Protein AF-A0A5J4DXF2-F1 (afdb_monomer_lite)

Radius of gyration: 25.35 Å; chains: 1; bounding box: 57×52×94 Å

Sequence (252 aa):
MIGSGVMDSLTYLALIWAAVFVANVLAHKTKLTPVIWFLALGAVMVNTGLMPAASDPFISGLATLGIILIMFALGFEENTENFINSIKKSWGIAFFGAVAPFLSAYLVADYFWNDSNIALMCGLTMTATAVSLTMVSLQSVGLHKSPAATRIMTSAVLDDIAALALVAILVPVASGQGPVDIGHLVAIAGKAVAFFLLVSALGAWLFPHEVHGWMRRIPLVRSYGMQHLLAFGRHSDADGSAVGSAGWSACP

Secondary structure (DSSP, 8-state):
-HHHHHHHHHHHHHHHHHHHHHHHHHHHHHTS-HHHHHHHHHHHHHHTTSS-SSPPHHHHHHHHHHHHHHHHHHHHHS-HHHHHHHHHHHHHHHHHHHHHHHHHHHHHHHHHH--HHHHHHHHHHHH---HHHHHHHHHHTT-TTSHHHHHHHHHHHHHHHHHHHHHHHHHHHHTT--S--HHHHHHHHHHHHHHHHHHHHHHHHH------SGGGG-GGGSS--THHHHGGGSSSSSSSS-S---------

Foldseek 3Di:
DVVPLVVVVVLVVVVLVVQLVVLVVVCVVVVAFSVVSSVVSVVVCCVVVVDPPDDDPVVVVVVVVVLVVLVVVLVVVDDPVLLVVLLVVLQVVLVCQLPVQLVVQLVVQCVPPVQNLSSNVRSLVSLDDDLSSVLSRCVSVPNCPPSVNSSSVSSNVVSVLVSQLSCQQSVCVSVPVDHDDVVSSVVSNVVSVVVVVVVVLVCLLVDVDPDDDDVVPPPSSPPRDPVVVVCPPPPPPPPDPPDDDDDDDDDD

Structure (mmCIF, N/CA/C/O backbone):
data_AF-A0A5J4DXF2-F1
#
_entry.id   AF-A0A5J4DXF2-F1
#
loop_
_atom_site.group_PDB
_atom_site.id
_atom_site.type_symbol
_atom_site.label_atom_id
_atom_site.label_alt_id
_atom_site.label_comp_id
_atom_site.label_asym_id
_atom_site.label_entity_id
_atom_site.label_seq_id
_atom_site.pdbx_PDB_ins_code
_atom_site.Cartn_x
_atom_site.Cartn_y
_atom_site.Cartn_z
_atom_site.occupancy
_atom_site.B_iso_or_equiv
_atom_site.auth_seq_id
_atom_site.auth_comp_id
_atom_site.auth_asym_id
_atom_site.auth_atom_id
_atom_site.pdbx_PDB_model_num
ATOM 1 N N . MET A 1 1 ? 37.042 -5.174 1.123 1.00 47.91 1 MET A N 1
ATOM 2 C CA . MET A 1 1 ? 35.807 -5.058 0.314 1.00 47.91 1 MET A CA 1
ATOM 3 C C . MET A 1 1 ? 34.517 -5.075 1.142 1.00 47.91 1 MET A C 1
ATOM 5 O O . MET A 1 1 ? 33.540 -4.529 0.667 1.00 47.91 1 MET A O 1
ATOM 9 N N . ILE A 1 2 ? 34.494 -5.601 2.379 1.00 53.53 2 ILE A N 1
ATOM 10 C CA . ILE A 1 2 ? 33.300 -5.531 3.259 1.00 53.53 2 ILE A CA 1
ATOM 11 C C . ILE A 1 2 ? 33.095 -4.118 3.856 1.00 53.53 2 ILE A C 1
ATOM 13 O O . ILE A 1 2 ? 31.968 -3.695 4.075 1.00 53.53 2 ILE A O 1
ATOM 17 N N . GLY A 1 3 ? 34.172 -3.352 4.072 1.00 58.03 3 GLY A N 1
ATOM 18 C CA . GLY A 1 3 ? 34.095 -2.034 4.721 1.00 58.03 3 GLY A CA 1
ATOM 19 C C . GLY A 1 3 ? 33.536 -0.886 3.868 1.00 58.03 3 GLY A C 1
ATOM 20 O O . GLY A 1 3 ? 32.962 0.036 4.434 1.00 58.03 3 GLY A O 1
ATOM 21 N N . SER A 1 4 ? 33.671 -0.926 2.536 1.00 61.72 4 SER A N 1
ATOM 22 C CA . SER A 1 4 ? 33.169 0.149 1.662 1.00 61.72 4 SER A CA 1
ATOM 23 C C . SER A 1 4 ? 31.647 0.099 1.521 1.00 61.72 4 SER A C 1
ATOM 25 O O . SER A 1 4 ? 30.990 1.095 1.784 1.00 61.72 4 SER A O 1
ATOM 27 N N . GLY A 1 5 ? 31.072 -1.082 1.258 1.00 71.69 5 GLY A N 1
ATOM 28 C CA . GLY A 1 5 ? 29.619 -1.221 1.086 1.00 71.69 5 GLY A CA 1
ATOM 29 C C . GLY A 1 5 ? 28.806 -0.887 2.343 1.00 71.69 5 GLY A C 1
ATOM 30 O O . GLY A 1 5 ? 27.725 -0.311 2.248 1.00 71.69 5 GLY A O 1
ATOM 31 N N . VAL A 1 6 ? 29.339 -1.178 3.537 1.00 73.69 6 VAL A N 1
ATOM 32 C CA . VAL A 1 6 ? 28.687 -0.794 4.804 1.00 73.69 6 VAL A CA 1
ATOM 33 C C . VAL A 1 6 ? 28.737 0.723 5.012 1.00 73.69 6 VAL A C 1
ATOM 35 O O . VAL A 1 6 ? 27.747 1.310 5.441 1.00 73.69 6 VAL A O 1
ATOM 38 N N . MET A 1 7 ? 29.855 1.375 4.680 1.00 76.25 7 MET A N 1
ATOM 39 C CA . MET A 1 7 ? 29.977 2.834 4.777 1.00 76.25 7 MET A CA 1
ATOM 40 C C . MET A 1 7 ? 29.014 3.545 3.814 1.00 76.25 7 MET A C 1
ATOM 42 O O . MET A 1 7 ? 28.373 4.529 4.190 1.00 76.25 7 MET A O 1
ATOM 46 N N . ASP A 1 8 ? 28.847 3.003 2.609 1.00 84.94 8 ASP A N 1
ATOM 47 C CA . ASP A 1 8 ? 27.900 3.512 1.614 1.00 84.94 8 ASP A CA 1
ATOM 48 C C . ASP A 1 8 ? 26.449 3.346 2.100 1.00 84.94 8 ASP A C 1
ATOM 50 O O . ASP A 1 8 ? 25.670 4.301 2.083 1.00 84.94 8 ASP A O 1
ATOM 54 N N . SER A 1 9 ? 26.111 2.177 2.661 1.00 88.31 9 SER A N 1
ATOM 55 C CA . SER A 1 9 ? 24.791 1.898 3.255 1.00 88.31 9 SER A CA 1
ATOM 56 C C . SER A 1 9 ? 24.434 2.881 4.375 1.00 88.31 9 SER A C 1
ATOM 58 O O . SER A 1 9 ? 23.317 3.399 4.435 1.00 88.31 9 SER A O 1
ATOM 60 N N . LEU A 1 10 ? 25.389 3.169 5.266 1.00 90.06 10 LEU A N 1
ATOM 61 C CA . LEU A 1 10 ? 25.204 4.122 6.363 1.00 90.06 10 LEU A CA 1
ATOM 62 C C . LEU A 1 10 ? 25.063 5.560 5.855 1.00 90.06 10 LEU A C 1
ATOM 64 O O . LEU A 1 10 ? 24.258 6.322 6.391 1.00 90.06 10 LEU A O 1
ATOM 68 N N . THR A 1 11 ? 25.796 5.923 4.802 1.00 91.31 11 THR A N 1
ATOM 69 C CA . THR A 1 11 ? 25.693 7.244 4.166 1.00 91.31 11 THR A CA 1
ATOM 70 C C . THR A 1 11 ? 24.308 7.445 3.556 1.00 91.31 11 THR A C 1
ATOM 72 O O . THR A 1 11 ? 23.662 8.465 3.794 1.00 91.31 11 THR A O 1
ATOM 75 N N . TYR A 1 12 ? 23.799 6.449 2.833 1.00 92.06 12 TYR A N 1
ATOM 76 C CA . TYR A 1 12 ? 22.443 6.470 2.288 1.00 92.06 12 TYR A CA 1
ATOM 77 C C . TYR A 1 12 ? 21.374 6.528 3.378 1.00 92.06 12 TYR A C 1
ATOM 79 O O . TYR A 1 12 ? 20.416 7.290 3.249 1.00 92.06 12 TYR A O 1
ATOM 87 N N . LEU A 1 13 ? 21.550 5.792 4.477 1.00 92.69 13 LEU A N 1
ATOM 88 C CA . LEU A 1 13 ? 20.648 5.876 5.621 1.00 92.69 13 LEU A CA 1
ATOM 89 C C . LEU A 1 13 ? 20.643 7.287 6.230 1.00 92.69 13 LEU A C 1
ATOM 91 O O . LEU A 1 13 ? 19.572 7.833 6.491 1.00 92.69 13 LEU A O 1
ATOM 95 N N . ALA A 1 14 ? 21.814 7.904 6.402 1.00 93.44 14 ALA A N 1
ATOM 96 C CA . ALA A 1 14 ? 21.929 9.272 6.902 1.00 93.44 14 ALA A CA 1
ATOM 97 C C . ALA A 1 14 ? 21.242 10.285 5.970 1.00 93.44 14 ALA A C 1
ATOM 99 O O . ALA A 1 14 ? 20.526 11.171 6.441 1.00 93.44 14 ALA A O 1
ATOM 100 N N . LEU A 1 15 ? 21.395 10.125 4.652 1.00 93.56 15 LEU A N 1
ATOM 101 C CA . LEU A 1 15 ? 20.713 10.951 3.654 1.00 93.56 15 LEU A CA 1
ATOM 102 C C . LEU A 1 15 ? 19.188 10.781 3.707 1.00 93.56 15 LEU A C 1
ATOM 104 O O . LEU A 1 15 ? 18.473 11.782 3.688 1.00 93.56 15 LEU A O 1
ATOM 108 N N . ILE A 1 16 ? 18.684 9.546 3.830 1.00 94.44 16 ILE A N 1
ATOM 109 C CA . ILE A 1 16 ? 17.247 9.284 4.016 1.00 94.44 16 ILE A CA 1
ATOM 110 C C . ILE A 1 16 ? 16.744 9.984 5.281 1.00 94.44 16 ILE A C 1
ATOM 112 O O . ILE A 1 16 ? 15.722 10.663 5.239 1.00 94.44 16 ILE A O 1
ATOM 116 N N . TRP A 1 17 ? 17.456 9.865 6.402 1.00 94.38 17 TRP A N 1
ATOM 117 C CA . TRP A 1 17 ? 17.065 10.507 7.660 1.00 94.38 17 TRP A CA 1
ATOM 118 C C . TRP A 1 17 ? 17.038 12.035 7.554 1.00 94.38 17 TRP A C 1
ATOM 120 O O . TRP A 1 17 ? 16.081 12.668 8.007 1.00 94.38 17 TRP A O 1
ATOM 130 N N . ALA A 1 18 ? 18.041 12.631 6.907 1.00 95.31 18 ALA A N 1
ATOM 131 C CA . ALA A 1 18 ? 18.060 14.063 6.630 1.00 95.31 18 ALA A CA 1
ATOM 132 C C . ALA A 1 18 ? 16.865 14.481 5.754 1.00 95.31 18 ALA A C 1
ATOM 134 O O . ALA A 1 18 ? 16.185 15.462 6.059 1.00 95.31 18 ALA A O 1
ATOM 135 N N . ALA A 1 19 ? 16.552 13.706 4.712 1.00 95.56 19 ALA A N 1
ATOM 136 C CA . ALA A 1 19 ? 15.396 13.947 3.857 1.00 95.56 19 ALA A CA 1
ATOM 137 C C . ALA A 1 19 ? 14.071 13.821 4.623 1.00 95.56 19 ALA A C 1
ATOM 139 O O . ALA A 1 19 ? 13.195 14.665 4.463 1.00 95.56 19 ALA A O 1
ATOM 140 N N . VAL A 1 20 ? 13.930 12.835 5.514 1.00 95.25 20 VAL A N 1
ATOM 141 C CA . VAL A 1 20 ? 12.754 12.679 6.387 1.00 95.25 20 VAL A CA 1
ATOM 142 C C . VAL A 1 20 ? 12.585 13.886 7.311 1.00 95.25 20 VAL A C 1
ATOM 144 O O . VAL A 1 20 ? 11.464 14.365 7.499 1.00 95.25 20 VAL A O 1
ATOM 147 N N . PHE A 1 21 ? 13.674 14.424 7.866 1.00 95.62 21 PHE A N 1
ATOM 148 C CA . PHE A 1 21 ? 13.616 15.642 8.675 1.00 95.62 21 PHE A CA 1
ATOM 149 C C . PHE A 1 21 ? 13.121 16.840 7.852 1.00 95.62 21 PHE A C 1
ATOM 151 O O . PHE A 1 21 ? 12.169 17.516 8.247 1.00 95.62 21 PHE A O 1
ATOM 158 N N . VAL A 1 22 ? 13.705 17.060 6.669 1.00 96.31 22 VAL A N 1
ATOM 159 C CA . VAL A 1 22 ? 13.283 18.128 5.748 1.00 96.31 22 VAL A CA 1
ATOM 160 C C . VAL A 1 22 ? 11.820 17.953 5.335 1.00 96.31 22 VAL A C 1
ATOM 162 O O . VAL A 1 22 ? 11.053 18.914 5.381 1.00 96.31 22 VAL A O 1
ATOM 165 N N . ALA A 1 23 ? 11.403 16.734 4.998 1.00 95.44 23 ALA A N 1
ATOM 166 C CA . ALA A 1 23 ? 10.029 16.411 4.636 1.00 95.44 23 ALA A CA 1
ATOM 167 C C . ALA A 1 23 ? 9.035 16.753 5.748 1.00 95.44 23 ALA A C 1
ATOM 169 O O . ALA A 1 23 ? 7.997 17.342 5.463 1.00 95.44 23 ALA A O 1
ATOM 170 N N . ASN A 1 24 ? 9.350 16.453 7.011 1.00 93.75 24 ASN A N 1
ATOM 171 C CA . ASN A 1 24 ? 8.484 16.812 8.138 1.00 93.75 24 ASN A CA 1
ATOM 172 C C . ASN A 1 24 ? 8.361 18.333 8.313 1.00 93.75 24 ASN A C 1
ATOM 174 O O . ASN A 1 24 ? 7.262 18.848 8.532 1.00 93.75 24 ASN A O 1
ATOM 178 N N . VAL A 1 25 ? 9.462 19.074 8.152 1.00 95.56 25 VAL A N 1
ATOM 179 C CA . VAL A 1 25 ? 9.437 20.546 8.187 1.00 95.56 25 VAL A CA 1
ATOM 180 C C . VAL A 1 25 ? 8.581 21.107 7.046 1.00 95.56 25 VAL A C 1
ATOM 182 O O . VAL A 1 25 ? 7.763 22.005 7.263 1.00 95.56 25 VAL A O 1
ATOM 185 N N . LEU A 1 26 ? 8.734 20.574 5.831 1.00 95.62 26 LEU A N 1
ATOM 186 C CA . LEU A 1 26 ? 7.948 20.986 4.666 1.00 95.62 26 LEU A CA 1
ATOM 187 C C . LEU A 1 26 ? 6.468 20.632 4.819 1.00 95.62 26 LEU A C 1
ATOM 189 O O . LEU A 1 26 ? 5.613 21.458 4.500 1.00 95.62 26 LEU A O 1
ATOM 193 N N . ALA A 1 27 ? 6.154 19.459 5.364 1.00 93.88 27 ALA A N 1
ATOM 194 C CA . ALA A 1 27 ? 4.794 19.026 5.660 1.00 93.88 27 ALA A CA 1
ATOM 195 C C . ALA A 1 27 ? 4.090 20.011 6.596 1.00 93.88 27 ALA A C 1
ATOM 197 O O . ALA A 1 27 ? 2.998 20.489 6.287 1.00 93.88 27 ALA A O 1
ATOM 198 N N . HIS A 1 28 ? 4.762 20.418 7.677 1.00 90.81 28 HIS A N 1
ATOM 199 C CA . HIS A 1 28 ? 4.218 21.394 8.616 1.00 90.81 28 HIS A CA 1
ATOM 200 C C . HIS A 1 28 ? 4.006 22.773 7.971 1.00 90.81 28 HIS A C 1
ATOM 202 O O . HIS A 1 28 ? 3.005 23.440 8.233 1.00 90.81 28 HIS A O 1
ATOM 208 N N . LYS A 1 29 ? 4.924 23.215 7.100 1.00 94.50 29 LYS A N 1
ATOM 209 C CA . LYS A 1 29 ? 4.785 24.494 6.382 1.00 94.50 29 LYS A CA 1
ATOM 210 C C . LYS A 1 29 ? 3.664 24.477 5.344 1.00 94.50 29 LYS A C 1
ATOM 212 O O . LYS A 1 29 ? 2.965 25.472 5.187 1.00 94.50 29 LYS A O 1
ATOM 217 N N . THR A 1 30 ? 3.499 23.363 4.638 1.00 94.69 30 THR A N 1
ATOM 218 C CA . THR A 1 30 ? 2.527 23.224 3.542 1.00 94.69 30 THR A CA 1
ATOM 219 C C . THR A 1 30 ? 1.164 22.711 3.986 1.00 94.69 30 THR A C 1
ATOM 221 O O . THR A 1 30 ? 0.227 22.747 3.196 1.00 94.69 30 THR A O 1
ATOM 224 N N . LYS A 1 31 ? 1.030 22.286 5.251 1.00 89.75 31 LYS A N 1
ATOM 225 C CA . LYS A 1 31 ? -0.179 21.658 5.806 1.00 89.75 31 LYS A CA 1
ATOM 226 C C . LYS A 1 31 ? -0.593 20.396 5.034 1.00 89.75 31 LYS A C 1
ATOM 228 O O . LYS A 1 31 ? -1.776 20.091 4.919 1.00 89.75 31 LYS A O 1
ATOM 233 N N . LEU A 1 32 ? 0.394 19.677 4.501 1.00 91.12 32 LEU A N 1
ATOM 234 C CA . LEU A 1 32 ? 0.225 18.399 3.811 1.00 91.12 32 LEU A CA 1
ATOM 235 C C . LEU A 1 32 ? 0.698 17.250 4.705 1.00 91.12 32 LEU A C 1
ATOM 237 O O . LEU A 1 32 ? 1.490 17.450 5.625 1.00 91.12 32 LEU A O 1
ATOM 241 N N . THR A 1 33 ? 0.259 16.026 4.412 1.00 90.38 33 THR A N 1
ATOM 242 C CA . THR A 1 33 ? 0.781 14.828 5.082 1.00 90.38 33 THR A CA 1
ATOM 243 C C . THR A 1 33 ? 2.276 14.634 4.765 1.00 90.38 33 THR A C 1
ATOM 245 O O . THR A 1 33 ? 2.652 14.703 3.590 1.00 90.38 33 THR A O 1
ATOM 248 N N . PRO A 1 34 ? 3.128 14.294 5.756 1.00 91.44 34 PRO A N 1
ATOM 249 C CA . PRO A 1 34 ? 4.563 14.050 5.550 1.00 91.44 34 PRO A CA 1
ATOM 250 C C . PRO A 1 34 ? 4.908 13.023 4.464 1.00 91.44 34 PRO A C 1
ATOM 252 O O . PRO A 1 34 ? 5.891 13.194 3.748 1.00 91.44 34 PRO A O 1
ATOM 255 N N . VAL A 1 35 ? 4.067 12.000 4.287 1.00 91.06 35 VAL A N 1
ATOM 256 C CA . VAL A 1 35 ? 4.235 10.934 3.283 1.00 91.06 35 VAL A CA 1
ATOM 257 C C . VAL A 1 35 ? 4.427 11.485 1.866 1.00 91.06 35 VAL A C 1
ATOM 259 O O . VAL A 1 35 ? 5.272 10.984 1.128 1.00 91.06 35 VAL A O 1
ATOM 262 N N . ILE A 1 36 ? 3.709 12.552 1.498 1.00 92.69 36 ILE A N 1
ATOM 263 C CA . ILE A 1 36 ? 3.832 13.178 0.171 1.00 92.69 36 ILE A CA 1
ATOM 264 C C . ILE A 1 36 ? 5.257 13.711 -0.033 1.00 92.69 36 ILE A C 1
ATOM 266 O O . ILE A 1 36 ? 5.850 13.533 -1.096 1.00 92.69 36 ILE A O 1
ATOM 270 N N . TRP A 1 37 ? 5.835 14.314 1.007 1.00 94.94 37 TRP A N 1
ATOM 271 C CA . TRP A 1 37 ? 7.197 14.836 0.968 1.00 94.94 37 TRP A CA 1
ATOM 272 C C . TRP A 1 37 ? 8.257 13.736 0.991 1.00 94.94 37 TRP A C 1
ATOM 274 O O . TRP A 1 37 ? 9.287 13.902 0.344 1.00 94.94 37 TRP A O 1
ATOM 284 N N . PHE A 1 38 ? 8.009 12.604 1.656 1.00 93.06 38 PHE A N 1
ATOM 285 C CA . PHE A 1 38 ? 8.908 11.445 1.579 1.00 93.06 38 PHE A CA 1
ATOM 286 C C . PHE A 1 38 ? 9.026 10.931 0.140 1.00 93.06 38 PHE A C 1
ATOM 288 O O . PHE A 1 38 ? 10.137 10.721 -0.344 1.00 93.06 38 PHE A O 1
ATOM 295 N N . LEU A 1 39 ? 7.895 10.800 -0.564 1.00 93.12 39 LEU A N 1
ATOM 296 C CA . LEU A 1 39 ? 7.872 10.374 -1.965 1.00 93.12 39 LEU A CA 1
ATOM 297 C C . LEU A 1 39 ? 8.547 11.400 -2.883 1.00 93.12 39 LEU A C 1
ATOM 299 O O . LEU A 1 39 ? 9.382 11.033 -3.706 1.00 93.12 39 LEU A O 1
ATOM 303 N N . ALA A 1 40 ? 8.225 12.686 -2.716 1.00 95.44 40 ALA A N 1
ATOM 304 C CA . ALA A 1 40 ? 8.794 13.752 -3.534 1.00 95.44 40 ALA A CA 1
ATOM 305 C C . ALA A 1 40 ? 10.316 13.870 -3.359 1.00 95.44 40 ALA A C 1
ATOM 307 O O . ALA A 1 40 ? 11.048 13.892 -4.348 1.00 95.44 40 ALA A O 1
ATOM 308 N N . LEU A 1 41 ? 10.812 13.907 -2.117 1.00 96.19 41 LEU A N 1
ATOM 309 C CA . LEU A 1 41 ? 12.250 13.994 -1.854 1.00 96.19 41 LEU A CA 1
ATOM 310 C C . LEU A 1 41 ? 12.981 12.723 -2.285 1.00 96.19 41 LEU A C 1
ATOM 312 O O . LEU A 1 41 ? 14.042 12.834 -2.889 1.00 96.19 41 LEU A O 1
ATOM 316 N N . GLY A 1 42 ? 12.401 11.540 -2.058 1.00 94.62 42 GLY A N 1
ATOM 317 C CA . GLY A 1 42 ? 12.966 10.281 -2.547 1.00 94.62 42 GLY A CA 1
ATOM 318 C C . GLY A 1 42 ? 13.135 10.280 -4.069 1.00 94.62 42 GLY A C 1
ATOM 319 O O . GLY A 1 42 ? 14.220 9.988 -4.570 1.00 94.62 42 GLY A O 1
ATOM 320 N N . ALA A 1 43 ? 12.104 10.704 -4.807 1.00 94.81 43 ALA A N 1
ATOM 321 C CA . ALA A 1 43 ? 12.178 10.837 -6.260 1.00 94.81 43 ALA A CA 1
ATOM 322 C C . ALA A 1 43 ? 13.245 11.858 -6.694 1.00 94.81 43 ALA A C 1
ATOM 324 O O . ALA A 1 43 ? 14.029 11.579 -7.600 1.00 94.81 43 ALA A O 1
ATOM 325 N N . VAL A 1 44 ? 13.319 13.025 -6.048 1.00 95.81 44 VAL A N 1
ATOM 326 C CA . VAL A 1 44 ? 14.321 14.057 -6.366 1.00 95.81 44 VAL A CA 1
ATOM 327 C C . VAL A 1 44 ? 15.741 13.561 -6.097 1.00 95.81 44 VAL A C 1
ATOM 329 O O . VAL A 1 44 ? 16.617 13.745 -6.938 1.00 95.81 44 VAL A O 1
ATOM 332 N N . MET A 1 45 ? 15.988 12.909 -4.961 1.00 94.62 45 MET A N 1
ATOM 333 C CA . MET A 1 45 ? 17.317 12.411 -4.595 1.00 94.62 45 MET A CA 1
ATOM 334 C C . MET A 1 45 ? 17.836 11.368 -5.585 1.00 94.62 45 MET A C 1
ATOM 336 O O . MET A 1 45 ? 19.001 11.430 -5.970 1.00 94.62 45 MET A O 1
ATOM 340 N N . VAL A 1 46 ? 16.980 10.453 -6.045 1.00 94.56 46 VAL A N 1
ATOM 341 C CA . VAL A 1 46 ? 17.375 9.459 -7.055 1.00 94.56 46 VAL A CA 1
ATOM 342 C C . VAL A 1 46 ? 17.623 10.124 -8.413 1.00 94.56 46 VAL A C 1
ATOM 344 O O . VAL A 1 46 ? 18.662 9.901 -9.026 1.00 94.56 46 VAL A O 1
ATOM 347 N N . ASN A 1 47 ? 16.719 10.997 -8.874 1.00 94.81 47 ASN A N 1
ATOM 348 C CA . ASN A 1 47 ? 16.847 11.640 -10.191 1.00 94.81 47 ASN A CA 1
ATOM 349 C C . ASN A 1 47 ? 18.005 12.649 -10.285 1.00 94.81 47 ASN A C 1
ATOM 351 O O . ASN A 1 47 ? 18.513 12.902 -11.373 1.00 94.81 47 ASN A O 1
ATOM 355 N N . THR A 1 48 ? 18.438 13.228 -9.163 1.00 94.50 48 THR A N 1
ATOM 356 C CA . THR A 1 48 ? 19.593 14.144 -9.116 1.00 94.50 48 THR A CA 1
ATOM 357 C C . THR A 1 48 ? 20.931 13.419 -8.945 1.00 94.50 48 THR A C 1
ATOM 359 O O . THR A 1 48 ? 21.975 14.067 -8.952 1.00 94.50 48 THR A O 1
ATOM 362 N N . GLY A 1 49 ? 20.924 12.088 -8.795 1.00 90.88 49 GLY A N 1
ATOM 363 C CA . GLY A 1 49 ? 22.127 11.292 -8.540 1.00 90.88 49 GLY A CA 1
ATOM 364 C C . GLY A 1 49 ? 22.637 11.368 -7.097 1.00 90.88 49 GLY A C 1
ATOM 365 O O . GLY A 1 49 ? 23.717 10.859 -6.812 1.00 90.88 49 GLY A O 1
ATOM 366 N N . LEU A 1 50 ? 21.873 11.973 -6.176 1.00 89.69 50 LEU A N 1
ATOM 367 C CA . LEU A 1 50 ? 22.171 11.966 -4.737 1.00 89.69 50 LEU A CA 1
ATOM 368 C C . LEU A 1 50 ? 22.019 10.566 -4.123 1.00 89.69 50 LEU A C 1
ATOM 370 O O . LEU A 1 50 ? 22.666 10.254 -3.126 1.00 89.69 50 LEU A O 1
ATOM 374 N N . MET A 1 51 ? 21.150 9.738 -4.705 1.00 90.31 51 MET A N 1
ATOM 375 C CA . MET A 1 51 ? 20.976 8.330 -4.363 1.00 90.31 51 MET A CA 1
ATOM 376 C C . MET A 1 51 ? 21.068 7.436 -5.603 1.00 90.31 51 MET A C 1
ATOM 378 O O . MET A 1 51 ? 20.709 7.869 -6.700 1.00 90.31 51 MET A O 1
ATOM 382 N N . PRO A 1 52 ? 21.506 6.175 -5.438 1.00 88.81 52 PRO A N 1
ATOM 383 C CA . PRO A 1 52 ? 21.493 5.198 -6.516 1.00 88.81 52 PRO A CA 1
ATOM 384 C C . PRO A 1 52 ? 20.056 4.853 -6.925 1.00 88.81 52 PRO A C 1
ATOM 386 O O . PRO A 1 52 ? 19.142 4.836 -6.102 1.00 88.81 52 PRO A O 1
ATOM 389 N N . ALA A 1 53 ? 19.867 4.535 -8.208 1.00 87.81 53 ALA A N 1
ATOM 390 C CA . ALA A 1 53 ? 18.570 4.104 -8.732 1.00 87.81 53 ALA A CA 1
ATOM 391 C C . ALA A 1 53 ? 18.145 2.726 -8.199 1.00 87.81 53 ALA A C 1
ATOM 393 O O . ALA A 1 53 ? 16.962 2.481 -7.976 1.00 87.81 53 ALA A O 1
ATOM 394 N N . ALA A 1 54 ? 19.110 1.829 -7.981 1.00 87.69 54 ALA A N 1
ATOM 395 C CA . ALA A 1 54 ? 18.866 0.562 -7.309 1.00 87.69 54 ALA A CA 1
ATOM 396 C C . ALA A 1 54 ? 18.934 0.768 -5.793 1.00 87.69 54 ALA A C 1
ATOM 398 O O . ALA A 1 54 ? 19.921 1.296 -5.277 1.00 87.69 54 ALA A O 1
ATOM 399 N N . SER A 1 55 ? 17.895 0.331 -5.081 1.00 83.44 55 SER A N 1
ATOM 400 C CA . SER A 1 55 ? 17.884 0.357 -3.621 1.00 83.44 55 SER A CA 1
ATOM 401 C C . SER A 1 55 ? 18.953 -0.575 -3.060 1.00 83.44 55 SER A C 1
ATOM 403 O O . SER A 1 55 ? 19.033 -1.738 -3.464 1.00 83.44 55 SER A O 1
ATOM 405 N N . ASP A 1 56 ? 19.709 -0.093 -2.080 1.00 89.50 56 ASP A N 1
ATOM 406 C CA . ASP A 1 56 ? 20.650 -0.922 -1.338 1.00 89.50 56 ASP A CA 1
ATOM 407 C C . ASP A 1 56 ? 19.917 -2.080 -0.606 1.00 89.50 56 ASP A C 1
ATOM 409 O O . ASP A 1 56 ? 18.857 -1.843 -0.008 1.00 89.50 56 ASP A O 1
ATOM 413 N N . PRO A 1 57 ? 20.437 -3.327 -0.629 1.00 90.12 57 PRO A N 1
ATOM 414 C CA . PRO A 1 57 ? 19.773 -4.477 -0.011 1.00 90.12 57 PRO A CA 1
ATOM 415 C C . PRO A 1 57 ? 19.525 -4.327 1.494 1.00 90.12 57 PRO A C 1
ATOM 417 O O . PRO A 1 57 ? 18.495 -4.785 1.991 1.00 90.12 57 PRO A O 1
ATOM 420 N N . PHE A 1 58 ? 20.435 -3.677 2.225 1.00 90.19 58 PHE A N 1
ATOM 421 C CA . PHE A 1 58 ? 20.275 -3.436 3.656 1.00 90.19 58 PHE A CA 1
ATOM 422 C C . PHE A 1 58 ? 19.121 -2.462 3.914 1.00 90.19 58 PHE A C 1
ATOM 424 O O . PHE A 1 58 ? 18.258 -2.727 4.752 1.00 90.19 58 PHE A O 1
ATOM 431 N N . ILE A 1 59 ? 19.043 -1.378 3.138 1.00 91.44 59 ILE A N 1
ATOM 432 C CA . ILE A 1 59 ? 17.953 -0.395 3.237 1.00 91.44 59 ILE A CA 1
ATOM 433 C C . ILE A 1 59 ? 16.613 -1.021 2.843 1.00 91.44 59 ILE A C 1
ATOM 435 O O . ILE A 1 59 ? 15.617 -0.815 3.533 1.00 91.44 59 ILE A O 1
ATOM 439 N N . SER A 1 60 ? 16.584 -1.818 1.772 1.00 92.12 60 SER A N 1
ATOM 440 C CA . SER A 1 60 ? 15.379 -2.530 1.330 1.00 92.12 60 SER A CA 1
ATOM 441 C C . SER A 1 60 ? 14.871 -3.516 2.393 1.00 92.12 60 SER A C 1
ATOM 443 O O . SER A 1 60 ? 13.674 -3.558 2.695 1.00 92.12 60 SER A O 1
ATOM 445 N N . GLY A 1 61 ? 15.783 -4.245 3.047 1.00 93.44 61 GLY A N 1
ATOM 446 C CA . GLY A 1 61 ? 15.457 -5.119 4.174 1.00 93.44 61 GLY A CA 1
ATOM 447 C C . GLY A 1 61 ? 14.870 -4.354 5.364 1.00 93.44 61 GLY A C 1
ATOM 448 O O . GLY A 1 61 ? 13.826 -4.741 5.891 1.00 93.44 61 GLY A O 1
ATOM 449 N N . LEU A 1 62 ? 15.483 -3.227 5.749 1.00 93.31 62 LEU A N 1
ATOM 450 C CA . LEU A 1 62 ? 14.965 -2.364 6.816 1.00 93.31 62 LEU A CA 1
ATOM 451 C C . LEU A 1 62 ? 13.592 -1.772 6.478 1.00 93.31 62 LEU A C 1
ATOM 453 O O . LEU A 1 62 ? 12.712 -1.755 7.337 1.00 93.31 62 LEU A O 1
ATOM 457 N N . ALA A 1 63 ? 13.382 -1.322 5.240 1.00 92.81 63 ALA A N 1
ATOM 458 C CA . ALA A 1 63 ? 12.096 -0.800 4.785 1.00 92.81 63 ALA A CA 1
ATOM 459 C C . ALA A 1 63 ? 10.999 -1.876 4.838 1.00 92.81 63 ALA A C 1
ATOM 461 O O . ALA A 1 63 ? 9.890 -1.607 5.303 1.00 92.81 63 ALA A O 1
ATOM 462 N N . THR A 1 64 ? 11.332 -3.108 4.438 1.00 93.75 64 THR A N 1
ATOM 463 C CA . THR A 1 64 ? 10.420 -4.260 4.498 1.00 93.75 64 THR A CA 1
ATOM 464 C C . THR A 1 64 ? 10.048 -4.607 5.942 1.00 93.75 64 THR A C 1
ATOM 466 O O . THR A 1 64 ? 8.877 -4.818 6.250 1.00 93.75 64 THR A O 1
ATOM 469 N N . LEU A 1 65 ? 11.010 -4.604 6.868 1.00 95.06 65 LEU A N 1
ATOM 470 C CA . LEU A 1 65 ? 10.707 -4.785 8.291 1.00 95.06 65 LEU A CA 1
ATOM 471 C C . LEU A 1 65 ? 9.859 -3.633 8.841 1.00 95.06 65 LEU A C 1
ATOM 473 O O . LEU A 1 65 ? 8.893 -3.873 9.561 1.00 95.06 65 LEU A O 1
ATOM 477 N N . GLY A 1 66 ? 10.169 -2.392 8.464 1.00 92.62 66 GLY A N 1
ATOM 478 C CA . GLY A 1 66 ? 9.420 -1.210 8.882 1.00 92.62 66 GLY A CA 1
ATOM 479 C C . GLY A 1 66 ? 7.945 -1.270 8.481 1.00 92.62 66 GLY A C 1
ATOM 480 O O . GLY A 1 66 ? 7.078 -1.035 9.322 1.00 92.62 66 GLY A O 1
ATOM 481 N N . ILE A 1 67 ? 7.638 -1.641 7.232 1.00 89.81 67 ILE A N 1
ATOM 482 C CA . ILE A 1 67 ? 6.245 -1.735 6.770 1.00 89.81 67 ILE A CA 1
ATOM 483 C C . ILE A 1 67 ? 5.479 -2.869 7.464 1.00 89.81 67 ILE A C 1
ATOM 485 O O . ILE A 1 67 ? 4.312 -2.681 7.810 1.00 89.81 67 ILE A O 1
ATOM 489 N N . ILE A 1 68 ? 6.136 -4.003 7.742 1.00 91.25 68 ILE A N 1
ATOM 490 C CA . ILE A 1 68 ? 5.550 -5.110 8.512 1.00 91.25 68 ILE A CA 1
ATOM 491 C C . ILE A 1 68 ? 5.202 -4.642 9.929 1.00 91.25 68 ILE A C 1
ATOM 493 O O . ILE A 1 68 ? 4.082 -4.859 10.389 1.00 91.25 68 ILE A O 1
ATOM 497 N N . LEU A 1 69 ? 6.128 -3.954 10.605 1.00 91.25 69 LEU A N 1
ATOM 498 C CA . LEU A 1 69 ? 5.908 -3.433 11.957 1.00 91.25 69 LEU A CA 1
ATOM 499 C C . LEU A 1 69 ? 4.781 -2.393 12.000 1.00 91.25 69 LEU A C 1
ATOM 501 O O . LEU A 1 69 ? 3.959 -2.436 12.912 1.00 91.25 69 LEU A O 1
ATOM 505 N N . ILE A 1 70 ? 4.702 -1.498 11.010 1.00 88.19 70 ILE A N 1
ATOM 506 C CA . ILE A 1 70 ? 3.620 -0.506 10.904 1.00 88.19 70 ILE A CA 1
ATOM 507 C C . ILE A 1 70 ? 2.268 -1.197 10.708 1.00 88.19 70 ILE A C 1
ATOM 509 O O . ILE A 1 70 ? 1.310 -0.865 11.401 1.00 88.19 70 ILE A O 1
ATOM 513 N N . MET A 1 71 ? 2.178 -2.173 9.799 1.00 86.50 71 MET A N 1
ATOM 514 C CA . MET A 1 71 ? 0.932 -2.913 9.568 1.00 86.50 71 MET A CA 1
ATOM 515 C C . MET A 1 71 ? 0.478 -3.687 10.799 1.00 86.50 71 MET A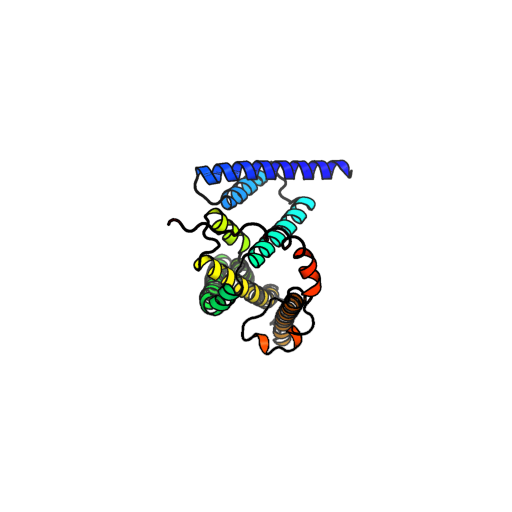 C 1
ATOM 517 O O . MET A 1 71 ? -0.705 -3.691 11.134 1.00 86.50 71 MET A O 1
ATOM 521 N N . PHE A 1 72 ? 1.426 -4.284 11.511 1.00 85.94 72 PHE A N 1
ATOM 522 C CA . PHE A 1 72 ? 1.153 -4.994 12.747 1.00 85.94 72 PHE A CA 1
ATOM 523 C C . PHE A 1 72 ? 0.694 -4.058 13.873 1.00 85.94 72 PHE A C 1
ATOM 525 O O . PHE A 1 72 ? -0.295 -4.346 14.543 1.00 85.94 72 PHE A O 1
ATOM 532 N N . ALA A 1 73 ? 1.352 -2.906 14.042 1.00 85.50 73 ALA A N 1
ATOM 533 C CA . ALA A 1 73 ? 0.952 -1.891 15.015 1.00 85.50 73 ALA A CA 1
ATOM 534 C C . ALA A 1 73 ? -0.463 -1.358 14.737 1.00 85.50 73 ALA A C 1
ATOM 536 O O . ALA A 1 73 ? -1.271 -1.257 15.658 1.00 85.50 73 ALA A O 1
ATOM 537 N N . LEU A 1 74 ? -0.788 -1.088 13.468 1.00 81.06 74 LEU A N 1
ATOM 538 C CA . LEU A 1 74 ? -2.129 -0.665 13.057 1.00 81.06 74 LEU A CA 1
ATOM 539 C C . LEU A 1 74 ? -3.184 -1.742 13.339 1.00 81.06 74 LEU A C 1
ATOM 541 O O . LEU A 1 74 ? -4.281 -1.417 13.782 1.00 81.06 74 LEU A O 1
ATOM 545 N N . GLY A 1 75 ? -2.849 -3.017 13.127 1.00 81.75 75 GLY A N 1
ATOM 546 C CA . GLY A 1 75 ? -3.725 -4.136 13.475 1.00 81.75 75 GLY A CA 1
ATOM 547 C C . GLY A 1 75 ? -3.968 -4.273 14.982 1.00 81.75 75 GLY A C 1
ATOM 548 O O . GLY A 1 75 ? -5.076 -4.610 15.388 1.00 81.75 75 GLY A O 1
ATOM 549 N N . PHE A 1 76 ? -2.962 -3.985 15.813 1.00 82.38 76 PHE A N 1
ATOM 550 C CA . PHE A 1 76 ? -3.085 -4.041 17.273 1.00 82.38 76 PHE A CA 1
ATOM 551 C C . PHE A 1 76 ? -3.832 -2.862 17.894 1.00 82.38 76 PHE A C 1
ATOM 553 O O . PHE A 1 76 ? -4.445 -3.026 18.947 1.00 82.38 76 PHE A O 1
ATOM 560 N N . GLU A 1 77 ? -3.756 -1.676 17.290 1.00 78.19 77 GLU A N 1
ATOM 561 C CA . GLU A 1 77 ? -4.475 -0.500 17.786 1.00 78.19 77 GLU A CA 1
ATOM 562 C C . GLU A 1 77 ? -5.982 -0.558 17.462 1.00 78.19 77 GLU A C 1
ATOM 564 O O . GLU A 1 77 ? -6.788 0.076 18.149 1.00 78.19 77 GLU A O 1
ATOM 569 N N . GLU A 1 78 ? -6.383 -1.334 16.448 1.00 80.38 78 GLU A N 1
ATOM 570 C CA . GLU A 1 78 ? -7.776 -1.426 16.012 1.00 80.38 78 GLU A CA 1
ATOM 571 C C . GLU A 1 78 ? -8.639 -2.286 16.951 1.00 80.38 78 GLU A C 1
ATOM 573 O O . GLU A 1 78 ? -8.302 -3.406 17.338 1.00 80.38 78 GLU A O 1
ATOM 578 N N . ASN A 1 79 ? -9.832 -1.782 17.272 1.00 81.38 79 ASN A N 1
ATOM 579 C CA . ASN A 1 79 ? -10.797 -2.517 18.079 1.00 81.38 79 ASN A CA 1
ATOM 580 C C . ASN A 1 79 ? -11.486 -3.611 17.239 1.00 81.38 79 ASN A C 1
ATOM 582 O O . ASN A 1 79 ? -12.207 -3.321 16.281 1.00 81.38 79 ASN A O 1
ATOM 586 N N . THR A 1 80 ? -11.326 -4.873 17.649 1.00 81.62 80 THR A N 1
ATOM 587 C CA . THR A 1 80 ? -11.873 -6.039 16.936 1.00 81.62 80 THR A CA 1
ATOM 588 C C . THR A 1 80 ? -13.398 -6.002 16.787 1.00 81.62 80 THR A C 1
ATOM 590 O O . THR A 1 80 ? -13.924 -6.417 15.756 1.00 81.62 80 THR A O 1
ATOM 593 N N . GLU A 1 81 ? -14.132 -5.485 17.772 1.00 82.19 81 GLU A N 1
ATOM 594 C CA . GLU A 1 81 ? -15.592 -5.369 17.705 1.00 82.19 81 GLU A CA 1
ATOM 595 C C . GLU A 1 81 ? -16.020 -4.332 16.656 1.00 82.19 81 GLU A C 1
ATOM 597 O O . GLU A 1 81 ? -16.894 -4.601 15.825 1.00 82.19 81 GLU A O 1
ATOM 602 N N . ASN A 1 82 ? -15.354 -3.173 16.623 1.00 83.12 82 ASN A N 1
ATOM 603 C CA . ASN A 1 82 ? -15.594 -2.144 15.607 1.00 83.12 82 ASN A CA 1
ATOM 604 C C . ASN A 1 82 ? -15.254 -2.643 14.197 1.00 83.12 82 ASN A C 1
ATOM 606 O O . ASN A 1 82 ? -16.013 -2.378 13.258 1.00 83.12 82 ASN A O 1
ATOM 610 N N . PHE A 1 83 ? -14.164 -3.400 14.061 1.00 84.56 83 PHE A N 1
ATOM 611 C CA . PHE A 1 83 ? -13.764 -4.047 12.815 1.00 84.56 83 PHE A CA 1
ATOM 612 C C . PHE A 1 83 ? -14.837 -5.032 12.330 1.00 84.56 83 PHE A C 1
ATOM 614 O O . PHE A 1 83 ? -15.376 -4.865 11.235 1.00 84.56 83 PHE A O 1
ATOM 621 N N . ILE A 1 84 ? -15.242 -6.000 13.165 1.00 85.12 84 ILE A N 1
ATOM 622 C CA . ILE A 1 84 ? -16.251 -7.016 12.805 1.00 85.12 84 ILE A CA 1
ATOM 623 C C . ILE A 1 84 ? -17.579 -6.360 12.407 1.00 85.12 84 ILE A C 1
ATOM 625 O O . ILE A 1 84 ? -18.184 -6.720 11.393 1.00 85.12 84 ILE A O 1
ATOM 629 N N . ASN A 1 85 ? -18.018 -5.354 13.166 1.00 86.56 85 ASN A N 1
ATOM 630 C CA . ASN A 1 85 ? -19.242 -4.609 12.875 1.00 86.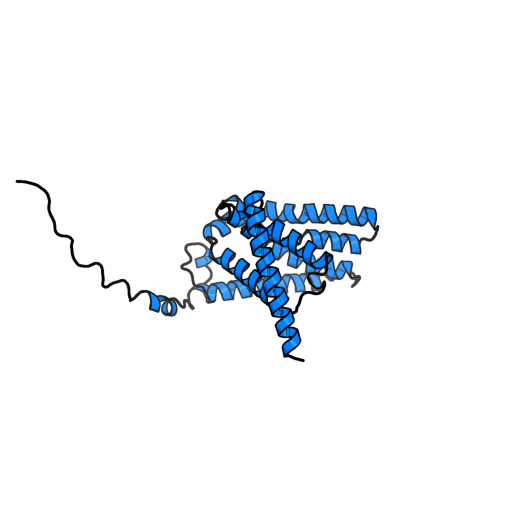56 85 ASN A CA 1
ATOM 631 C C . ASN A 1 85 ? -19.157 -3.796 11.570 1.00 86.56 85 ASN A C 1
ATOM 633 O O . ASN A 1 85 ? -20.190 -3.474 10.969 1.00 86.56 85 ASN A O 1
ATOM 637 N N . SER A 1 86 ? -17.945 -3.468 11.120 1.00 87.25 86 SER A N 1
ATOM 638 C CA . SER A 1 86 ? -17.695 -2.707 9.896 1.00 87.25 86 SER A CA 1
ATOM 639 C C . SER A 1 86 ? -17.601 -3.583 8.647 1.00 87.25 86 SER A C 1
ATOM 641 O O . SER A 1 86 ? -17.897 -3.076 7.569 1.00 87.25 86 SER A O 1
ATOM 643 N N . ILE A 1 87 ? -17.331 -4.891 8.764 1.00 86.88 87 ILE A N 1
ATOM 644 C CA . ILE A 1 87 ? -17.178 -5.812 7.614 1.00 86.88 87 ILE A CA 1
ATOM 645 C C . ILE A 1 87 ? -18.362 -5.711 6.646 1.00 86.88 87 ILE A C 1
ATOM 647 O O . ILE A 1 87 ? -18.187 -5.475 5.451 1.00 86.88 87 ILE A O 1
ATOM 651 N N . LYS A 1 88 ? -19.592 -5.811 7.166 1.00 85.62 88 LYS A N 1
ATOM 652 C CA . LYS A 1 88 ? -20.810 -5.734 6.338 1.00 85.62 88 LYS A CA 1
ATOM 653 C C . LYS A 1 88 ? -20.984 -4.374 5.661 1.00 85.62 88 LYS A C 1
ATOM 655 O O . LYS A 1 88 ? -21.573 -4.295 4.591 1.00 85.62 88 LYS A O 1
ATOM 660 N N . LYS A 1 89 ? -20.503 -3.304 6.299 1.00 86.69 89 LYS A N 1
ATOM 661 C CA . LYS A 1 89 ? -20.630 -1.923 5.811 1.00 86.69 89 LYS A CA 1
ATOM 662 C C . LYS A 1 89 ? -19.531 -1.567 4.806 1.00 86.69 89 LYS A C 1
ATOM 664 O O . LYS A 1 89 ? -19.748 -0.686 3.983 1.00 86.69 89 LYS A O 1
ATOM 669 N N . SER A 1 90 ? -18.385 -2.243 4.868 1.00 87.75 90 SER A N 1
ATOM 670 C CA . SER A 1 90 ? -17.224 -1.987 4.010 1.00 87.75 90 SER A CA 1
ATOM 671 C C . SER A 1 90 ? -17.209 -2.806 2.719 1.00 87.75 90 SER A C 1
ATOM 673 O O . SER A 1 90 ? -16.470 -2.451 1.811 1.00 87.75 90 SER A O 1
ATOM 675 N N . TRP A 1 91 ? -18.047 -3.840 2.579 1.00 87.12 91 TRP A N 1
ATOM 676 C CA . TRP A 1 91 ? -18.060 -4.687 1.376 1.00 87.12 91 TRP A CA 1
ATOM 677 C C . TRP A 1 91 ? -18.304 -3.908 0.075 1.00 87.12 91 TRP A C 1
ATOM 679 O O . TRP A 1 91 ? -17.662 -4.174 -0.934 1.00 87.12 91 TRP A O 1
ATOM 689 N N . GLY A 1 92 ? -19.193 -2.908 0.101 1.00 88.81 92 GLY A N 1
ATOM 690 C CA . GLY A 1 92 ? -19.426 -2.052 -1.065 1.00 88.81 92 GLY A CA 1
ATOM 691 C C . GLY A 1 92 ? -18.208 -1.197 -1.422 1.00 88.81 92 GLY A C 1
ATOM 692 O O . GLY A 1 92 ? -17.915 -1.021 -2.599 1.00 88.81 92 GLY A O 1
ATOM 693 N N . ILE A 1 93 ? -17.477 -0.705 -0.415 1.00 90.44 93 ILE A N 1
ATOM 694 C CA . ILE A 1 93 ? -16.254 0.081 -0.625 1.00 90.44 93 ILE A CA 1
ATOM 695 C C . ILE A 1 93 ? -15.192 -0.798 -1.286 1.00 90.44 93 ILE A C 1
ATOM 697 O O . ILE A 1 93 ? -14.627 -0.374 -2.284 1.00 90.44 93 ILE A O 1
ATOM 701 N N . ALA A 1 94 ? -15.013 -2.027 -0.799 1.00 87.94 94 ALA A N 1
ATOM 702 C CA . ALA A 1 94 ? -14.079 -3.002 -1.356 1.00 87.94 94 ALA A CA 1
ATOM 703 C C . ALA A 1 94 ? -14.435 -3.350 -2.811 1.00 87.94 94 ALA A C 1
ATOM 705 O O . ALA A 1 94 ? -13.654 -3.178 -3.743 1.00 87.94 94 ALA A O 1
ATOM 706 N N . PHE A 1 95 ? -15.692 -3.731 -3.049 1.00 89.12 95 PHE A N 1
ATOM 707 C CA . PHE A 1 95 ? -16.145 -4.140 -4.375 1.00 89.12 95 PHE A CA 1
ATOM 708 C C . PHE A 1 95 ? -16.013 -3.027 -5.425 1.00 89.12 95 PHE A C 1
ATOM 710 O O . PHE A 1 95 ? -15.409 -3.234 -6.477 1.00 89.12 95 PHE A O 1
ATOM 717 N N . PHE A 1 96 ? -16.556 -1.837 -5.153 1.00 90.94 96 PHE A N 1
ATOM 718 C CA . PHE A 1 96 ? -16.457 -0.720 -6.097 1.00 90.94 96 PHE A CA 1
ATOM 719 C C . PHE A 1 96 ? -15.037 -0.148 -6.159 1.00 90.94 96 PHE A C 1
ATOM 721 O O . PHE A 1 96 ? -14.606 0.271 -7.232 1.00 90.94 96 PHE A O 1
ATOM 728 N N . GLY A 1 97 ? -14.311 -0.171 -5.040 1.00 88.38 97 GLY A N 1
ATOM 729 C CA . GLY A 1 97 ? -12.914 0.234 -4.932 1.00 88.38 97 GLY A CA 1
ATOM 730 C C . GLY A 1 97 ? -11.959 -0.659 -5.715 1.00 88.38 97 GLY A C 1
ATOM 731 O O . GLY A 1 97 ? -10.935 -0.162 -6.154 1.00 88.38 97 GLY A O 1
ATOM 732 N N . ALA A 1 98 ? -12.309 -1.920 -5.972 1.00 88.69 98 ALA A N 1
ATOM 733 C CA . ALA A 1 98 ? -11.550 -2.808 -6.848 1.00 88.69 98 ALA A CA 1
ATOM 734 C C . ALA A 1 98 ? -12.028 -2.734 -8.310 1.00 88.69 98 ALA A C 1
ATOM 736 O O . ALA A 1 98 ? -11.240 -2.498 -9.224 1.00 88.69 98 ALA A O 1
ATOM 737 N N . VAL A 1 99 ? -13.335 -2.902 -8.550 1.00 91.12 99 VAL A N 1
ATOM 738 C CA . VAL A 1 99 ? -13.889 -3.041 -9.909 1.00 91.12 99 VAL A CA 1
ATOM 739 C C . VAL A 1 99 ? -13.761 -1.752 -10.720 1.00 91.12 99 VAL A C 1
ATOM 741 O O . VAL A 1 99 ? -13.408 -1.805 -11.897 1.00 91.12 99 VAL A O 1
ATOM 744 N N . ALA A 1 100 ? -14.036 -0.590 -10.120 1.00 93.81 100 ALA A N 1
ATOM 745 C CA . ALA A 1 100 ? -13.998 0.677 -10.847 1.00 93.81 100 ALA A CA 1
ATOM 746 C C . ALA A 1 100 ? -12.586 1.050 -11.347 1.00 93.81 100 ALA A C 1
ATOM 748 O O . ALA A 1 100 ? -12.462 1.334 -12.543 1.00 93.81 100 ALA A O 1
ATOM 749 N N . PRO A 1 101 ? -11.517 1.042 -10.518 1.00 93.44 101 PRO A N 1
ATOM 750 C CA . PRO A 1 101 ? -10.167 1.314 -11.010 1.00 93.44 101 PRO A CA 1
ATOM 751 C C . PRO A 1 101 ? -9.618 0.201 -11.905 1.00 93.44 101 PRO A C 1
ATOM 753 O O . PRO A 1 101 ? -8.901 0.507 -12.854 1.00 93.44 101 PRO A O 1
ATOM 756 N N . PHE A 1 102 ? -9.988 -1.065 -11.674 1.00 93.94 102 PHE A N 1
ATOM 757 C CA . PHE A 1 102 ? -9.618 -2.152 -12.582 1.00 93.94 102 PHE A CA 1
ATOM 758 C C . PHE A 1 102 ? -10.154 -1.897 -13.994 1.00 93.94 102 PHE A C 1
ATOM 760 O O . PHE A 1 102 ? -9.391 -1.900 -14.959 1.00 93.94 102 PHE A O 1
ATOM 767 N N . LEU A 1 103 ? -11.464 -1.652 -14.120 1.00 95.44 103 LEU A N 1
ATOM 768 C CA . LEU A 1 103 ? -12.104 -1.448 -15.418 1.00 95.44 103 LEU A CA 1
ATOM 769 C C . LEU A 1 103 ? -11.619 -0.169 -16.093 1.00 95.44 103 LEU A C 1
ATOM 771 O O . LEU A 1 103 ? -11.389 -0.179 -17.298 1.00 95.44 103 LEU A O 1
ATOM 775 N N . SER A 1 104 ? -11.440 0.923 -15.346 1.00 96.50 104 SER A N 1
ATOM 776 C CA . SER A 1 104 ? -10.952 2.171 -15.935 1.00 96.50 104 SER A CA 1
ATOM 777 C C . SER A 1 104 ? -9.537 2.010 -16.494 1.00 96.50 104 SER A C 1
ATOM 779 O O . SER A 1 104 ? -9.285 2.405 -17.630 1.00 96.50 104 SER A O 1
ATOM 781 N N . ALA A 1 105 ? -8.638 1.364 -15.751 1.00 96.06 105 ALA A N 1
ATOM 782 C CA . ALA A 1 105 ? -7.277 1.108 -16.198 1.00 96.06 105 ALA A CA 1
ATOM 783 C C . ALA A 1 105 ? -7.223 0.114 -17.362 1.00 96.06 105 ALA A C 1
ATOM 785 O O . ALA A 1 105 ? -6.483 0.345 -18.315 1.00 96.06 105 ALA A O 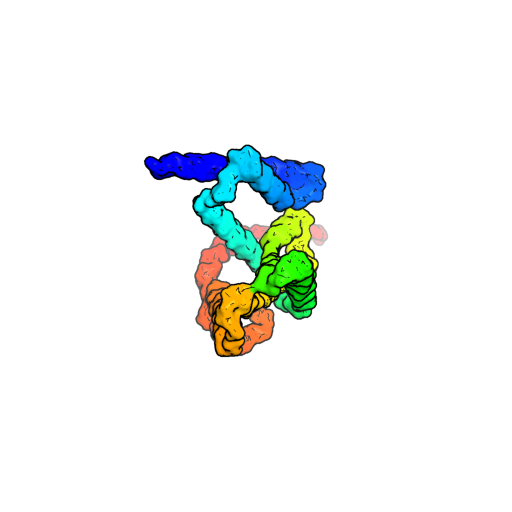1
ATOM 786 N N . TYR A 1 106 ? -8.038 -0.944 -17.315 1.00 95.56 106 TYR A N 1
ATOM 787 C CA . TYR A 1 106 ? -8.171 -1.906 -18.406 1.00 95.56 106 TYR A CA 1
ATOM 788 C C . TYR A 1 106 ? -8.625 -1.219 -19.696 1.00 95.56 106 TYR A C 1
ATOM 790 O O . TYR A 1 106 ? -7.946 -1.323 -20.708 1.00 95.56 106 TYR A O 1
ATOM 798 N N . LEU A 1 107 ? -9.731 -0.469 -19.658 1.00 97.00 107 LEU A N 1
ATOM 799 C CA . LEU A 1 107 ? -10.297 0.173 -20.849 1.00 97.00 107 LEU A CA 1
ATOM 800 C C . LEU A 1 107 ? -9.353 1.218 -21.447 1.00 97.00 107 LEU A C 1
ATOM 802 O O . LEU A 1 107 ? -9.227 1.307 -22.665 1.00 97.00 107 LEU A O 1
ATOM 806 N N . VAL A 1 108 ? -8.677 2.003 -20.604 1.00 97.38 108 VAL A N 1
ATOM 807 C CA . VAL A 1 108 ? -7.684 2.977 -21.075 1.00 97.38 108 VAL A CA 1
ATOM 808 C C . VAL A 1 108 ? -6.502 2.258 -21.724 1.00 97.38 108 VAL A C 1
ATOM 810 O O . VAL A 1 108 ? -6.092 2.630 -22.820 1.00 97.38 108 VAL A O 1
ATOM 813 N N . ALA A 1 109 ? -5.961 1.222 -21.085 1.00 96.88 109 ALA A N 1
ATOM 814 C CA . ALA A 1 109 ? -4.825 0.490 -21.629 1.00 96.88 109 ALA A CA 1
ATOM 815 C C . ALA A 1 109 ? -5.177 -0.254 -22.929 1.00 96.88 109 ALA A C 1
ATOM 817 O O . ALA A 1 109 ? -4.410 -0.195 -23.888 1.00 96.88 109 ALA A O 1
ATOM 818 N N . ASP A 1 110 ? -6.350 -0.883 -22.991 1.00 96.31 110 ASP A N 1
ATOM 819 C CA . ASP A 1 110 ? -6.856 -1.555 -24.189 1.00 96.31 110 ASP A CA 1
ATOM 820 C C . ASP A 1 110 ? -7.040 -0.561 -25.344 1.00 96.31 110 ASP A C 1
ATOM 822 O O . ASP A 1 110 ? -6.597 -0.819 -26.458 1.00 96.31 110 ASP A O 1
ATOM 826 N N . TYR A 1 111 ? -7.562 0.639 -25.069 1.00 96.94 111 TYR A N 1
ATOM 827 C CA . TYR A 1 111 ? -7.705 1.686 -26.082 1.00 96.94 111 TYR A CA 1
ATOM 828 C C . TYR A 1 111 ? -6.365 2.155 -26.676 1.00 96.94 111 TYR A C 1
ATOM 830 O O . TYR A 1 111 ? -6.271 2.378 -27.882 1.00 96.94 111 TYR A O 1
ATOM 838 N N . PHE A 1 112 ? -5.326 2.333 -25.851 1.00 96.94 112 PHE A N 1
ATOM 839 C CA . PHE A 1 112 ? -4.033 2.854 -26.316 1.00 96.94 112 PHE A CA 1
ATOM 840 C C . PHE A 1 112 ? -3.111 1.785 -26.907 1.00 96.94 112 PHE A C 1
ATOM 842 O O . PHE A 1 112 ? -2.412 2.064 -27.882 1.00 96.94 112 PHE A O 1
ATOM 849 N N . TRP A 1 113 ? -3.076 0.589 -26.316 1.00 95.75 113 TRP A N 1
ATOM 850 C CA . TRP A 1 113 ? -2.146 -0.472 -26.711 1.00 95.75 113 TRP A CA 1
ATOM 851 C C . TRP A 1 113 ? -2.793 -1.585 -27.533 1.00 95.75 113 TRP A C 1
ATOM 853 O O . TRP A 1 113 ? -2.065 -2.303 -28.215 1.00 95.75 113 TRP A O 1
ATOM 863 N N . ASN A 1 114 ? -4.124 -1.721 -27.505 1.00 94.00 114 ASN A N 1
ATOM 864 C CA . ASN A 1 114 ? -4.874 -2.776 -28.195 1.00 94.00 114 ASN A CA 1
ATOM 865 C C . ASN A 1 114 ? -4.311 -4.185 -27.916 1.00 94.00 114 ASN A C 1
ATOM 867 O O . ASN A 1 114 ? -4.275 -5.055 -28.789 1.00 94.00 114 ASN A O 1
ATOM 871 N N . ASP A 1 115 ? -3.826 -4.379 -26.689 1.00 92.19 115 ASP A N 1
ATOM 872 C CA . ASP A 1 115 ? -3.275 -5.625 -26.176 1.00 92.19 115 ASP A CA 1
ATOM 873 C C . ASP A 1 115 ? -3.980 -5.949 -24.858 1.00 92.19 115 ASP A C 1
ATOM 875 O O . ASP A 1 115 ? -3.775 -5.297 -23.827 1.00 92.19 115 ASP A O 1
ATOM 879 N N . SER A 1 116 ? -4.815 -6.986 -24.896 1.00 89.88 116 SER A N 1
ATOM 880 C CA . SER A 1 116 ? -5.617 -7.389 -23.748 1.00 89.88 116 SER A CA 1
ATOM 881 C C . SER A 1 116 ? -4.770 -7.886 -22.573 1.00 89.88 116 SER A C 1
ATOM 883 O O . SER A 1 116 ? -5.205 -7.752 -21.432 1.00 89.88 116 SER A O 1
ATOM 885 N N . ASN A 1 117 ? -3.566 -8.420 -22.802 1.00 90.56 117 ASN A N 1
ATOM 886 C CA . ASN A 1 117 ? -2.684 -8.855 -21.718 1.00 90.56 117 ASN A CA 1
ATOM 887 C C . ASN A 1 117 ? -2.102 -7.645 -20.987 1.00 90.56 117 ASN A C 1
ATOM 889 O O . ASN A 1 117 ? -2.132 -7.605 -19.757 1.00 90.56 117 ASN A O 1
ATOM 893 N N . ILE A 1 118 ? -1.642 -6.631 -21.729 1.00 92.00 118 ILE A N 1
ATOM 894 C CA . ILE A 1 118 ? -1.191 -5.359 -21.144 1.00 92.00 118 ILE A CA 1
ATOM 895 C C . ILE A 1 118 ? -2.343 -4.707 -20.375 1.00 92.00 118 ILE A C 1
ATOM 897 O O . ILE A 1 118 ? -2.167 -4.315 -19.222 1.00 92.00 118 ILE A O 1
ATOM 901 N N . ALA A 1 119 ? -3.541 -4.668 -20.961 1.00 94.44 119 ALA A N 1
ATOM 902 C CA . ALA A 1 119 ? -4.718 -4.103 -20.314 1.00 94.44 119 ALA A CA 1
ATOM 903 C C . ALA A 1 119 ? -5.097 -4.833 -19.015 1.00 94.44 119 ALA A C 1
ATOM 905 O O . ALA A 1 119 ? -5.364 -4.188 -17.998 1.00 94.44 119 ALA A O 1
ATOM 906 N N . LEU A 1 120 ? -5.063 -6.172 -19.010 1.00 92.38 120 LEU A N 1
ATOM 907 C CA . LEU A 1 120 ? -5.283 -6.983 -17.808 1.00 92.38 120 LEU A CA 1
ATOM 908 C C . LEU A 1 120 ? -4.233 -6.701 -16.728 1.00 92.38 120 LEU A C 1
ATOM 910 O O . LEU A 1 120 ? -4.588 -6.580 -15.555 1.00 92.38 120 LEU A O 1
ATOM 914 N N . MET A 1 121 ? -2.958 -6.562 -17.104 1.00 91.25 121 MET A N 1
ATOM 915 C CA . MET A 1 121 ? -1.884 -6.213 -16.167 1.00 91.25 121 MET A CA 1
ATOM 916 C C . MET A 1 121 ? -2.054 -4.809 -15.587 1.00 91.25 121 MET A C 1
ATOM 918 O O . MET A 1 121 ? -1.890 -4.627 -14.378 1.00 91.25 121 MET A O 1
ATOM 922 N N . CYS A 1 122 ? -2.445 -3.826 -16.399 1.00 93.69 122 CYS A N 1
ATOM 923 C CA . CYS A 1 122 ? -2.751 -2.477 -15.927 1.00 93.69 122 CYS A CA 1
ATOM 924 C C . CYS A 1 122 ? -3.933 -2.471 -14.948 1.00 93.69 122 CYS A C 1
ATOM 926 O O . CYS A 1 122 ? -3.829 -1.878 -13.873 1.00 93.69 122 CYS A O 1
ATOM 928 N N . GLY A 1 123 ? -5.021 -3.175 -15.283 1.00 93.25 123 GLY A N 1
ATOM 929 C CA . GLY A 1 123 ? -6.183 -3.342 -14.408 1.00 93.25 123 GLY A CA 1
ATOM 930 C C . GLY A 1 123 ? -5.818 -3.979 -13.067 1.00 93.25 123 GLY A C 1
ATOM 931 O O . GLY A 1 123 ? -6.146 -3.441 -12.007 1.00 93.25 123 GLY A O 1
ATOM 932 N N . LEU A 1 124 ? -5.077 -5.091 -13.101 1.00 91.00 124 LEU A N 1
ATOM 933 C CA . LEU A 1 124 ? -4.598 -5.772 -11.895 1.00 91.00 124 LEU A CA 1
ATOM 934 C C . LEU A 1 124 ? -3.731 -4.861 -11.024 1.00 91.00 124 LEU A C 1
ATOM 936 O O . LEU A 1 124 ? -3.931 -4.795 -9.813 1.00 91.00 124 LEU A O 1
ATOM 940 N N . THR A 1 125 ? -2.804 -4.124 -11.637 1.00 91.19 125 THR A N 1
ATOM 941 C CA . THR A 1 125 ? -1.906 -3.213 -10.913 1.00 91.19 125 THR A CA 1
ATOM 942 C C . THR A 1 125 ? -2.686 -2.104 -10.208 1.00 91.19 125 THR A C 1
ATOM 944 O O . THR A 1 125 ? -2.377 -1.771 -9.068 1.00 91.19 125 THR A O 1
ATOM 947 N N . MET A 1 126 ? -3.738 -1.575 -10.838 1.00 91.44 126 MET A N 1
ATOM 948 C CA . MET A 1 126 ? -4.598 -0.541 -10.248 1.00 91.44 126 MET A CA 1
ATOM 949 C C . MET A 1 126 ? -5.514 -1.042 -9.127 1.00 91.44 126 MET A C 1
ATOM 951 O O . MET A 1 126 ? -6.078 -0.230 -8.401 1.00 91.44 126 MET A O 1
ATOM 955 N N . THR A 1 127 ? -5.645 -2.360 -8.953 1.00 88.31 127 THR A N 1
ATOM 956 C CA . THR A 1 127 ? -6.413 -2.956 -7.846 1.00 88.31 127 THR A CA 1
ATOM 957 C C . THR A 1 127 ? -5.585 -3.048 -6.554 1.00 88.31 127 THR A C 1
ATOM 959 O O . THR A 1 127 ? -6.140 -3.132 -5.459 1.00 88.31 127 THR A O 1
ATOM 962 N N . ALA A 1 128 ? -4.249 -3.021 -6.650 1.00 83.06 128 ALA A N 1
ATOM 963 C CA . ALA A 1 128 ? -3.368 -3.113 -5.490 1.00 83.06 128 ALA A CA 1
ATOM 964 C C . ALA A 1 128 ? -3.467 -1.849 -4.614 1.00 83.06 128 ALA A C 1
ATOM 966 O O . ALA A 1 128 ? -3.161 -0.742 -5.058 1.00 83.06 128 ALA A O 1
ATOM 967 N N . THR A 1 129 ? -3.867 -2.017 -3.350 1.00 85.69 129 THR A N 1
ATOM 968 C CA . THR A 1 129 ? -4.127 -0.904 -2.422 1.00 85.69 129 THR A CA 1
ATOM 969 C C . THR A 1 129 ? -3.031 -0.785 -1.356 1.00 85.69 129 THR A C 1
ATOM 971 O O . THR A 1 129 ? -2.645 -1.765 -0.730 1.00 85.69 129 THR A O 1
ATOM 974 N N . ALA A 1 130 ? -2.534 0.433 -1.104 1.00 84.44 130 ALA A N 1
ATOM 975 C CA . ALA A 1 130 ? -1.478 0.710 -0.118 1.00 84.44 130 ALA A CA 1
ATOM 976 C C . ALA A 1 130 ? -2.034 1.275 1.206 1.00 84.44 130 ALA A C 1
ATOM 978 O O . ALA A 1 130 ? -1.884 2.454 1.535 1.00 84.44 130 ALA A O 1
ATOM 979 N N . VAL A 1 131 ? -2.667 0.406 1.989 1.00 87.50 131 VAL A N 1
ATOM 980 C CA . VAL A 1 131 ? -3.435 0.727 3.209 1.00 87.50 131 VAL A CA 1
ATOM 981 C C . VAL A 1 131 ? -2.593 1.419 4.282 1.00 87.50 131 VAL A C 1
ATOM 983 O O . VAL A 1 131 ? -3.036 2.388 4.902 1.00 87.50 131 VAL A O 1
ATOM 986 N N . SER A 1 132 ? -1.353 0.962 4.479 1.00 85.12 132 SER A N 1
ATOM 987 C CA . SER A 1 132 ? -0.429 1.501 5.485 1.00 85.12 132 SER A CA 1
ATOM 988 C C . SER A 1 132 ? -0.177 2.988 5.293 1.00 85.12 132 SER A C 1
ATOM 990 O O . SER A 1 132 ? -0.139 3.733 6.267 1.00 85.12 132 SER A O 1
ATOM 992 N N . LEU A 1 133 ? -0.036 3.435 4.042 1.00 88.38 133 LEU A N 1
ATOM 993 C CA . LEU A 1 133 ? 0.208 4.843 3.735 1.00 88.38 133 LEU A CA 1
ATOM 994 C C . LEU A 1 133 ? -1.018 5.693 4.060 1.00 88.38 133 LEU A C 1
ATOM 996 O O . LEU A 1 133 ? -0.882 6.754 4.671 1.00 88.38 133 LEU A O 1
ATOM 1000 N N . THR A 1 134 ? -2.212 5.206 3.716 1.00 90.06 134 THR A N 1
ATOM 1001 C CA . THR A 1 134 ? -3.473 5.874 4.050 1.00 90.06 134 THR A CA 1
ATOM 1002 C C . THR A 1 134 ? -3.653 5.990 5.560 1.00 90.06 134 THR A C 1
ATOM 1004 O O . THR A 1 134 ? -3.983 7.067 6.053 1.00 90.06 134 THR A O 1
ATOM 1007 N N . MET A 1 135 ? -3.364 4.935 6.325 1.00 87.94 135 MET A N 1
ATOM 1008 C CA . MET A 1 135 ? -3.482 4.993 7.783 1.00 87.94 135 MET A CA 1
ATOM 1009 C C . MET A 1 135 ? -2.451 5.886 8.445 1.00 87.94 135 MET A C 1
ATOM 1011 O O . MET A 1 135 ? -2.817 6.668 9.317 1.00 87.94 135 MET A O 1
ATOM 1015 N N . VAL A 1 136 ? -1.192 5.835 8.010 1.00 85.12 136 VAL A N 1
ATOM 1016 C CA . VAL A 1 136 ? -0.155 6.758 8.492 1.00 85.12 136 VAL A CA 1
ATOM 1017 C C . VAL A 1 136 ? -0.547 8.207 8.177 1.00 85.12 136 VAL A C 1
ATOM 1019 O O . VAL A 1 136 ? -0.378 9.097 9.011 1.00 85.12 136 VAL A O 1
ATOM 1022 N N . SER A 1 137 ? -1.151 8.455 7.010 1.00 89.31 137 SER A N 1
ATOM 1023 C CA . SER A 1 137 ? -1.686 9.771 6.656 1.00 89.31 137 SER A CA 1
ATOM 1024 C C . SER A 1 137 ? -2.823 10.202 7.585 1.00 89.31 137 SER A C 1
ATOM 1026 O O . SER A 1 137 ? -2.743 11.284 8.170 1.00 89.31 137 SER A O 1
ATOM 1028 N N . LEU A 1 138 ? -3.831 9.354 7.809 1.00 89.44 138 LEU A N 1
ATOM 1029 C CA . LEU A 1 138 ? -4.929 9.651 8.734 1.00 89.44 138 LEU A CA 1
ATOM 1030 C C . LEU A 1 138 ? -4.439 9.814 10.177 1.00 89.44 138 LEU A C 1
ATOM 1032 O O . LEU A 1 138 ? -4.971 10.643 10.915 1.00 89.44 138 LEU A O 1
ATOM 1036 N N . GLN A 1 139 ? -3.418 9.065 10.587 1.00 86.38 139 GLN A N 1
ATOM 1037 C CA . GLN A 1 139 ? -2.806 9.188 11.905 1.00 86.38 139 GLN A CA 1
ATOM 1038 C C . GLN A 1 139 ? -2.118 10.541 12.067 1.00 86.38 139 GLN A C 1
ATOM 1040 O O . GLN A 1 139 ? -2.322 11.194 13.089 1.00 86.38 139 GLN A O 1
ATOM 1045 N N . SER A 1 140 ? -1.412 11.017 11.034 1.00 84.19 140 SER A N 1
ATOM 1046 C CA . SER A 1 140 ? -0.727 12.319 11.056 1.00 84.19 140 SER A CA 1
ATOM 1047 C C . SER A 1 140 ? -1.663 13.514 11.282 1.00 84.19 140 SER A C 1
ATOM 1049 O O . SER A 1 140 ? -1.226 14.548 11.778 1.00 84.19 140 SER A O 1
ATOM 1051 N N . VAL A 1 141 ? -2.952 13.364 10.958 1.00 86.94 141 VAL A N 1
ATOM 1052 C CA . VAL A 1 141 ? -3.995 14.387 11.160 1.00 86.94 141 VAL A CA 1
ATOM 1053 C C . VAL A 1 141 ? -4.994 14.019 12.266 1.00 86.94 141 VAL A C 1
ATOM 1055 O O . VAL A 1 141 ? -6.015 14.681 12.421 1.00 86.94 141 VAL A O 1
ATOM 1058 N N . GLY A 1 142 ? -4.732 12.957 13.036 1.00 86.69 142 GLY A N 1
ATOM 1059 C CA . GLY A 1 142 ? -5.569 12.545 14.169 1.00 86.69 142 GLY A CA 1
ATOM 1060 C C . GLY A 1 142 ? -6.890 11.847 13.810 1.00 86.69 142 GLY A C 1
ATOM 1061 O O . GLY A 1 142 ? -7.723 11.641 14.686 1.00 86.69 142 GLY A O 1
ATOM 1062 N N . LEU A 1 143 ? -7.095 11.436 12.554 1.00 90.31 143 LEU A N 1
ATOM 1063 C CA . LEU A 1 143 ? -8.347 10.838 12.060 1.00 90.31 143 LEU A CA 1
ATOM 1064 C C . LEU A 1 143 ? -8.353 9.300 12.010 1.00 90.31 143 LEU A C 1
ATOM 1066 O O . LEU A 1 143 ? -9.376 8.708 11.664 1.00 90.31 143 LEU A O 1
ATOM 1070 N N . HIS A 1 144 ? -7.248 8.646 12.372 1.00 85.69 144 HIS A N 1
ATOM 1071 C CA . HIS A 1 144 ? -7.073 7.184 12.324 1.00 85.69 144 HIS A CA 1
ATOM 1072 C C . HIS A 1 144 ? -8.078 6.372 13.163 1.00 85.69 144 HIS A C 1
ATOM 1074 O O . HIS A 1 144 ? -8.318 5.218 12.841 1.00 85.69 144 HIS A O 1
ATOM 1080 N N . LYS A 1 145 ? -8.713 6.970 14.182 1.00 85.38 145 LYS A N 1
ATOM 1081 C CA . LYS A 1 145 ? -9.751 6.321 15.017 1.00 85.38 145 LYS A CA 1
ATOM 1082 C C . LYS A 1 145 ? -11.182 6.634 14.576 1.00 85.38 145 LYS A C 1
ATOM 1084 O O . LYS A 1 145 ? -12.144 6.294 15.260 1.00 85.38 145 LYS A O 1
ATOM 1089 N N . SER A 1 146 ? -11.344 7.358 13.470 1.00 90.81 146 SER A N 1
ATOM 1090 C CA . SER A 1 146 ? -12.670 7.729 12.985 1.00 90.81 146 SER A CA 1
ATOM 1091 C C . SER A 1 146 ? -13.417 6.511 12.424 1.00 90.81 146 SER A C 1
ATOM 1093 O O . SER A 1 146 ? -12.799 5.605 11.866 1.00 90.81 146 SER A O 1
ATOM 1095 N N . PRO A 1 147 ? -14.763 6.509 12.436 1.00 88.69 147 PRO A N 1
ATOM 1096 C CA . PRO A 1 147 ? -15.539 5.458 11.778 1.00 88.69 147 PRO A CA 1
ATOM 1097 C C . PRO A 1 147 ? -15.248 5.342 10.275 1.00 88.69 147 PRO A C 1
ATOM 1099 O O . PRO A 1 147 ? -15.508 4.305 9.670 1.00 88.69 147 PRO A O 1
ATOM 1102 N N . ALA A 1 148 ? -14.783 6.420 9.636 1.00 89.56 148 ALA A N 1
ATOM 1103 C CA . ALA A 1 148 ? -14.335 6.380 8.248 1.00 89.56 148 ALA A CA 1
ATOM 1104 C C . ALA A 1 148 ? -13.017 5.599 8.122 1.00 89.56 148 ALA A C 1
ATOM 1106 O O . ALA A 1 148 ? -12.932 4.716 7.275 1.00 89.56 148 ALA A O 1
ATOM 1107 N N . ALA A 1 149 ? -12.047 5.849 9.008 1.00 89.12 149 ALA A N 1
ATOM 1108 C CA . ALA A 1 149 ? -10.777 5.124 9.061 1.00 89.12 149 ALA A CA 1
ATOM 1109 C C . ALA A 1 149 ? -10.973 3.624 9.307 1.00 89.12 149 ALA A C 1
ATOM 1111 O O . ALA A 1 149 ? -10.462 2.819 8.536 1.00 89.12 149 ALA A O 1
ATOM 1112 N N . THR A 1 150 ? -11.800 3.245 10.289 1.00 89.25 150 THR A N 1
ATOM 1113 C CA . THR A 1 150 ? -12.135 1.833 10.539 1.00 89.25 150 THR A CA 1
ATOM 1114 C C . THR A 1 150 ? -12.762 1.182 9.306 1.00 89.25 150 THR A C 1
ATOM 1116 O O . THR A 1 150 ? -12.424 0.052 8.962 1.00 89.25 150 THR A O 1
ATOM 1119 N N . ARG A 1 151 ? -13.656 1.880 8.587 1.00 90.25 151 ARG A N 1
ATOM 1120 C CA . ARG A 1 151 ? -14.259 1.334 7.360 1.00 90.25 151 ARG A CA 1
ATOM 1121 C C . ARG A 1 151 ? -13.252 1.186 6.224 1.00 90.25 151 ARG A C 1
ATOM 1123 O O . ARG A 1 151 ? -13.334 0.178 5.526 1.00 90.25 151 ARG A O 1
ATOM 1130 N N . ILE A 1 152 ? -12.332 2.140 6.062 1.00 90.44 152 ILE A N 1
ATOM 1131 C CA . ILE A 1 152 ? -11.223 2.068 5.099 1.00 90.44 152 ILE A CA 1
ATOM 1132 C C . ILE A 1 152 ? -10.336 0.867 5.431 1.00 90.44 152 ILE A C 1
ATOM 1134 O O . ILE A 1 152 ? -10.122 0.033 4.562 1.00 90.44 152 ILE A O 1
ATOM 1138 N N . MET A 1 153 ? -9.917 0.718 6.691 1.00 88.50 153 MET A N 1
ATOM 1139 C CA . MET A 1 153 ? -9.131 -0.428 7.166 1.00 88.50 153 MET A CA 1
ATOM 1140 C C . MET A 1 153 ? -9.831 -1.760 6.947 1.00 88.50 153 MET A C 1
ATOM 1142 O O . MET A 1 153 ? -9.234 -2.724 6.480 1.00 88.50 153 MET A O 1
ATOM 1146 N N . THR A 1 154 ? -11.120 -1.818 7.265 1.00 88.56 154 THR A N 1
ATOM 1147 C CA . THR A 1 154 ? -11.890 -3.049 7.099 1.00 88.56 154 THR A CA 1
ATOM 1148 C C . THR A 1 154 ? -12.073 -3.390 5.620 1.00 88.56 154 THR A C 1
ATOM 1150 O O . THR A 1 154 ? -11.993 -4.556 5.257 1.00 88.56 154 THR A O 1
ATOM 1153 N N . SER A 1 155 ? -12.288 -2.386 4.760 1.00 90.25 155 SER A N 1
ATOM 1154 C CA . SER A 1 155 ? -12.358 -2.565 3.301 1.00 90.25 155 SER A CA 1
ATOM 1155 C C . SER A 1 155 ? -11.043 -3.098 2.751 1.00 90.25 155 SER A C 1
ATOM 1157 O O . SER A 1 155 ? -11.034 -4.101 2.058 1.00 90.25 155 SER A O 1
ATOM 1159 N N . ALA A 1 156 ? -9.943 -2.471 3.147 1.00 88.94 156 ALA A N 1
ATOM 1160 C CA . ALA A 1 156 ? -8.586 -2.831 2.785 1.00 88.94 156 ALA A CA 1
ATOM 1161 C C . ALA A 1 156 ? -8.251 -4.309 3.043 1.00 88.94 156 ALA A C 1
ATOM 1163 O O . ALA A 1 156 ? -7.720 -4.983 2.170 1.00 88.94 156 ALA A O 1
ATOM 1164 N N . VAL A 1 157 ? -8.621 -4.842 4.212 1.00 83.75 157 VAL A N 1
ATOM 1165 C CA . VAL A 1 157 ? -8.403 -6.266 4.523 1.00 83.75 157 VAL A CA 1
ATOM 1166 C C . VAL A 1 157 ? -9.226 -7.181 3.607 1.00 83.75 157 VAL A C 1
ATOM 1168 O O . VAL A 1 157 ? -8.754 -8.245 3.209 1.00 83.75 157 VAL A O 1
ATOM 1171 N N . LEU A 1 158 ? -10.460 -6.792 3.268 1.00 83.19 158 LEU A N 1
ATOM 1172 C CA . LEU A 1 158 ? -11.281 -7.545 2.313 1.00 83.19 158 LEU A CA 1
ATOM 1173 C C . LEU A 1 158 ? -10.679 -7.483 0.901 1.00 83.19 158 LEU A C 1
ATOM 1175 O O . LEU A 1 158 ? -10.656 -8.502 0.208 1.00 83.19 158 LEU A O 1
ATOM 1179 N N . ASP A 1 159 ? -10.168 -6.316 0.510 1.00 87.25 159 ASP A N 1
ATOM 1180 C CA . ASP A 1 159 ? -9.505 -6.089 -0.772 1.00 87.25 159 ASP A CA 1
ATOM 1181 C C . ASP A 1 159 ? -8.214 -6.897 -0.899 1.00 87.25 159 ASP A C 1
ATOM 1183 O O . ASP A 1 159 ? -8.004 -7.495 -1.945 1.00 87.25 159 ASP A O 1
ATOM 1187 N N . ASP A 1 160 ? -7.397 -7.024 0.149 1.00 86.12 160 ASP A N 1
ATOM 1188 C CA . ASP A 1 160 ? -6.174 -7.841 0.111 1.00 86.12 160 ASP A CA 1
ATOM 1189 C C . ASP A 1 160 ? -6.481 -9.320 -0.196 1.00 86.12 160 ASP A C 1
ATOM 1191 O O . ASP A 1 160 ? -5.789 -9.965 -0.989 1.00 86.12 160 ASP A O 1
ATOM 1195 N N . ILE A 1 161 ? -7.565 -9.862 0.373 1.00 77.50 161 ILE A N 1
ATOM 1196 C CA . ILE A 1 161 ? -8.020 -11.234 0.091 1.00 77.50 161 ILE A CA 1
ATOM 1197 C C . ILE A 1 161 ? -8.519 -11.343 -1.356 1.00 77.50 161 ILE A C 1
ATOM 1199 O O . ILE A 1 161 ? -8.173 -12.290 -2.070 1.00 77.50 161 ILE A O 1
ATOM 1203 N N . ALA A 1 162 ? -9.334 -10.381 -1.797 1.00 81.25 162 ALA A N 1
ATOM 1204 C CA . ALA A 1 162 ? -9.891 -10.364 -3.145 1.00 81.25 162 ALA A CA 1
ATOM 1205 C C . ALA A 1 162 ? -8.804 -10.174 -4.216 1.00 81.25 162 ALA A C 1
ATOM 1207 O O . ALA A 1 162 ? -8.831 -10.853 -5.241 1.00 81.25 162 ALA A O 1
ATOM 1208 N N . ALA A 1 163 ? -7.821 -9.312 -3.967 1.00 83.94 163 ALA A N 1
ATOM 1209 C CA . ALA A 1 163 ? -6.703 -9.034 -4.855 1.00 83.94 163 ALA A CA 1
ATOM 1210 C C . ALA A 1 163 ? -5.808 -10.266 -5.027 1.00 83.94 163 ALA A C 1
ATOM 1212 O O . ALA A 1 163 ? -5.449 -10.593 -6.155 1.00 83.94 163 ALA A O 1
ATOM 1213 N N . LEU A 1 164 ? -5.512 -11.007 -3.950 1.00 80.25 164 LEU A N 1
ATOM 1214 C CA . LEU A 1 164 ? -4.784 -12.278 -4.049 1.00 80.25 164 LEU A CA 1
ATOM 1215 C C . LEU A 1 164 ? -5.522 -13.292 -4.927 1.00 80.25 164 LEU A C 1
ATOM 1217 O O . LEU A 1 164 ? -4.896 -13.954 -5.758 1.00 80.25 164 LEU A O 1
ATOM 1221 N N . ALA A 1 165 ? -6.846 -13.393 -4.771 1.00 78.06 165 ALA A N 1
ATOM 1222 C CA . ALA A 1 165 ? -7.659 -14.223 -5.646 1.00 78.06 165 ALA A CA 1
ATOM 1223 C C . ALA A 1 165 ? -7.569 -13.722 -7.093 1.00 78.06 165 ALA A C 1
ATOM 1225 O O . ALA A 1 165 ? -7.186 -14.493 -7.958 1.00 78.06 165 ALA A O 1
ATOM 1226 N N . LEU A 1 166 ? -7.823 -12.440 -7.367 1.00 82.00 166 LEU A N 1
ATOM 1227 C CA . LEU A 1 166 ? -7.776 -11.876 -8.722 1.00 82.00 166 LEU A CA 1
ATOM 1228 C C . LEU A 1 166 ? -6.421 -12.077 -9.411 1.00 82.00 166 LEU A C 1
ATOM 1230 O O . LEU A 1 166 ? -6.387 -12.524 -10.556 1.00 82.00 166 LEU A O 1
ATOM 1234 N N . VAL A 1 167 ? -5.312 -11.811 -8.719 1.00 84.88 167 VAL A N 1
ATOM 1235 C CA . VAL A 1 167 ? -3.947 -12.009 -9.234 1.00 84.88 167 VAL A CA 1
ATOM 1236 C C . VAL A 1 167 ? -3.717 -13.471 -9.614 1.00 84.88 167 VAL A C 1
ATOM 1238 O O . VAL A 1 167 ? -3.214 -13.755 -10.700 1.00 84.88 167 VAL A O 1
ATOM 1241 N N . ALA A 1 168 ? -4.142 -14.406 -8.765 1.00 79.31 168 ALA A N 1
ATOM 1242 C CA . ALA A 1 168 ? -4.025 -15.834 -9.024 1.00 79.31 168 ALA A CA 1
ATOM 1243 C C . ALA A 1 168 ? -4.753 -16.306 -10.294 1.00 79.31 168 ALA A C 1
ATOM 1245 O O . ALA A 1 168 ? -4.293 -17.247 -10.942 1.00 79.31 168 ALA A O 1
ATOM 1246 N N . ILE A 1 169 ? -5.876 -15.673 -10.647 1.00 78.31 169 ILE A N 1
ATOM 1247 C CA . ILE A 1 169 ? -6.641 -15.997 -11.862 1.00 78.31 169 ILE A CA 1
ATOM 1248 C C . ILE A 1 169 ? -6.043 -15.301 -13.079 1.00 78.31 169 ILE A C 1
ATOM 1250 O O . ILE A 1 169 ? -5.843 -15.923 -14.118 1.00 78.31 169 ILE A O 1
ATOM 1254 N N . LEU A 1 170 ? -5.795 -13.997 -12.963 1.00 82.94 170 LEU A N 1
ATOM 1255 C CA . LEU A 1 170 ? -5.557 -13.129 -14.111 1.00 82.94 170 LEU A CA 1
ATOM 1256 C C . LEU A 1 170 ? -4.095 -13.119 -14.568 1.00 82.94 170 LEU A C 1
ATOM 1258 O O . LEU A 1 170 ? -3.848 -12.914 -15.754 1.00 82.94 170 LEU A O 1
ATOM 1262 N N . VAL A 1 171 ? -3.123 -13.395 -13.689 1.00 83.75 171 VAL A N 1
ATOM 1263 C CA . VAL A 1 171 ? -1.706 -13.474 -14.091 1.00 83.75 171 VAL A CA 1
ATOM 1264 C C . VAL A 1 171 ? -1.437 -14.639 -15.056 1.00 83.75 171 VAL A C 1
ATOM 1266 O O . VAL A 1 171 ? -0.832 -14.385 -16.100 1.00 83.75 171 VAL A O 1
ATOM 1269 N N . PRO A 1 172 ? -1.897 -15.884 -14.806 1.00 79.44 172 PRO A N 1
ATOM 1270 C CA . PRO A 1 172 ? -1.738 -16.977 -15.771 1.00 79.44 172 PRO A CA 1
ATOM 1271 C C . PRO A 1 172 ? -2.408 -16.697 -17.123 1.00 79.44 172 PRO A C 1
ATOM 1273 O O . PRO A 1 172 ? -1.820 -16.998 -18.164 1.00 79.44 172 PRO A O 1
ATOM 1276 N N . VAL A 1 173 ? -3.597 -16.073 -17.106 1.00 80.31 173 VAL A N 1
ATOM 1277 C CA . VAL A 1 173 ? -4.329 -15.657 -18.319 1.00 80.31 173 VAL A CA 1
ATOM 1278 C C . VAL A 1 173 ? -3.500 -14.671 -19.131 1.00 80.31 173 VAL A C 1
ATOM 1280 O O . VAL A 1 173 ? -3.240 -14.913 -20.306 1.00 80.31 173 VAL A O 1
ATOM 1283 N N . ALA A 1 174 ? -3.041 -13.593 -18.494 1.00 80.12 174 ALA A N 1
ATOM 1284 C CA . ALA A 1 174 ? -2.273 -12.547 -19.161 1.00 80.12 174 ALA A CA 1
ATOM 1285 C C . ALA A 1 174 ? -0.881 -13.013 -19.617 1.00 80.12 174 ALA A C 1
ATOM 1287 O O . ALA A 1 174 ? -0.305 -12.451 -20.543 1.00 80.12 174 ALA A O 1
ATOM 1288 N N . SER A 1 175 ? -0.338 -14.058 -18.987 1.00 76.94 175 SER A N 1
ATOM 1289 C CA . SER A 1 175 ? 0.962 -14.644 -19.338 1.00 76.94 175 SER A CA 1
ATOM 1290 C C . SER A 1 175 ? 0.874 -15.686 -20.461 1.00 76.94 175 SER A C 1
ATOM 1292 O O . SER A 1 175 ? 1.874 -16.330 -20.776 1.00 76.94 175 SER A O 1
ATOM 1294 N N . GLY A 1 176 ? -0.309 -15.896 -21.050 1.00 71.00 176 GLY A N 1
ATOM 1295 C CA . GLY A 1 176 ? -0.495 -16.810 -22.178 1.00 71.00 176 GLY A CA 1
ATOM 1296 C C . GLY A 1 176 ? -0.370 -18.294 -21.822 1.00 71.00 176 GLY A C 1
ATOM 1297 O O . GLY A 1 176 ? -0.154 -19.112 -22.713 1.00 71.00 176 GLY A O 1
ATOM 1298 N N . GLN A 1 177 ? -0.533 -18.673 -20.547 1.00 66.62 177 GLN A N 1
ATOM 1299 C CA . GLN A 1 177 ? -0.423 -20.069 -20.088 1.00 66.62 177 GLN A CA 1
ATOM 1300 C C . GLN A 1 177 ? -1.641 -20.952 -20.455 1.00 66.62 177 GLN A C 1
ATOM 1302 O O . GLN A 1 177 ? -1.800 -22.045 -19.916 1.00 66.62 177 GLN A O 1
ATOM 1307 N N . GLY A 1 178 ? -2.474 -20.520 -21.408 1.00 60.41 178 GLY A N 1
ATOM 1308 C CA . GLY A 1 178 ? -3.677 -21.227 -21.859 1.00 60.41 178 GLY A CA 1
ATOM 1309 C C . GLY A 1 178 ? -4.924 -20.935 -21.009 1.00 60.41 178 GLY A C 1
ATOM 1310 O O . GLY A 1 178 ? -4.857 -20.163 -20.050 1.00 60.41 178 GLY A O 1
ATOM 1311 N N . PRO A 1 179 ? -6.093 -21.502 -21.374 1.00 57.28 179 PRO A N 1
ATOM 1312 C CA . PRO A 1 179 ? -7.320 -21.324 -20.605 1.00 57.28 179 PRO A CA 1
ATOM 1313 C C . PRO A 1 179 ? -7.119 -21.841 -19.180 1.00 57.28 179 PRO A C 1
ATOM 1315 O O . PRO A 1 179 ? -6.613 -22.945 -18.976 1.00 57.28 179 PRO A O 1
ATOM 1318 N N . VAL A 1 180 ? -7.517 -21.033 -18.198 1.00 62.12 180 VAL A N 1
ATOM 1319 C CA . VAL A 1 180 ? -7.441 -21.402 -16.782 1.00 62.12 180 VAL A CA 1
ATOM 1320 C C . VAL A 1 180 ? -8.299 -22.640 -16.572 1.00 62.12 180 VAL A C 1
ATOM 1322 O O . VAL A 1 180 ? -9.525 -22.573 -16.657 1.00 62.12 180 VAL A O 1
ATOM 1325 N N . ASP A 1 181 ? -7.654 -23.771 -16.300 1.00 72.94 181 ASP A N 1
ATOM 1326 C CA . ASP A 1 181 ? -8.363 -24.952 -15.838 1.00 72.94 181 ASP A CA 1
ATOM 1327 C C . ASP A 1 181 ? -9.097 -24.599 -14.538 1.00 72.94 181 ASP A C 1
ATOM 1329 O O . ASP A 1 181 ? -8.512 -24.047 -13.599 1.00 72.94 181 ASP A O 1
ATOM 1333 N N . ILE A 1 182 ? -10.388 -24.923 -14.477 1.00 75.12 182 ILE A N 1
ATOM 1334 C CA . ILE A 1 182 ? -11.219 -24.705 -13.289 1.00 75.12 182 ILE A CA 1
ATOM 1335 C C . ILE A 1 182 ? -10.576 -25.406 -12.083 1.00 75.12 182 ILE A C 1
ATOM 1337 O O . ILE A 1 182 ? -10.611 -24.871 -10.976 1.00 75.12 182 ILE A O 1
ATOM 1341 N N . GLY A 1 183 ? -9.918 -26.553 -12.296 1.00 79.31 183 GLY A N 1
ATOM 1342 C CA . GLY A 1 183 ? -9.143 -27.242 -11.265 1.00 79.31 183 GLY A CA 1
ATOM 1343 C C . GLY A 1 183 ? -8.004 -26.389 -10.699 1.00 79.31 183 GLY A C 1
ATOM 1344 O O . GLY A 1 183 ? -7.852 -26.290 -9.480 1.00 79.31 183 GLY A O 1
ATOM 1345 N N . HIS A 1 184 ? -7.245 -25.708 -11.560 1.00 73.56 184 HIS A N 1
ATOM 1346 C CA . HIS A 1 184 ? -6.166 -24.809 -11.148 1.00 73.56 184 HIS A CA 1
ATOM 1347 C C . HIS A 1 184 ? -6.697 -23.581 -10.395 1.00 73.56 184 HIS A C 1
ATOM 1349 O O . HIS A 1 184 ? -6.154 -23.198 -9.357 1.00 73.56 184 HIS A O 1
ATOM 1355 N N . LEU A 1 185 ? -7.807 -23.009 -10.865 1.00 72.56 185 LEU A N 1
ATOM 1356 C CA . LEU A 1 185 ? -8.487 -21.898 -10.205 1.00 72.56 185 LEU A CA 1
ATOM 1357 C C . LEU A 1 185 ? -8.947 -22.267 -8.785 1.00 72.56 185 LEU A C 1
ATOM 1359 O O . LEU A 1 185 ? -8.645 -21.562 -7.819 1.00 72.56 185 LEU A O 1
ATOM 1363 N N . VAL A 1 186 ? -9.639 -23.401 -8.654 1.00 79.75 186 VAL A N 1
ATOM 1364 C CA . VAL A 1 186 ? -10.103 -23.929 -7.364 1.00 79.75 186 VAL A CA 1
ATOM 1365 C C . VAL A 1 186 ? -8.920 -24.243 -6.451 1.00 79.75 186 VAL A C 1
ATOM 1367 O O . VAL A 1 186 ? -8.984 -23.961 -5.256 1.00 79.75 186 VAL A O 1
ATOM 1370 N N . ALA A 1 187 ? -7.816 -24.765 -6.991 1.00 81.12 187 ALA A N 1
ATOM 1371 C CA . ALA A 1 187 ? -6.618 -25.049 -6.213 1.00 81.12 187 ALA A CA 1
ATOM 1372 C C . ALA A 1 187 ? -5.975 -23.776 -5.641 1.00 81.12 187 ALA A C 1
ATOM 1374 O O . ALA A 1 187 ? -5.588 -23.772 -4.470 1.00 81.12 187 ALA A O 1
ATOM 1375 N N . ILE A 1 188 ? -5.865 -22.691 -6.419 1.00 74.50 188 ILE A N 1
ATOM 1376 C CA . ILE A 1 188 ? -5.286 -21.446 -5.896 1.00 74.50 188 ILE A CA 1
ATOM 1377 C C . ILE A 1 188 ? -6.225 -20.781 -4.886 1.00 74.50 188 ILE A C 1
ATOM 1379 O O . ILE A 1 188 ? -5.776 -20.406 -3.801 1.00 74.50 188 ILE A O 1
ATOM 1383 N N . ALA A 1 189 ? -7.525 -20.706 -5.184 1.00 74.12 189 ALA A N 1
ATOM 1384 C CA . ALA A 1 189 ? -8.516 -20.203 -4.234 1.00 74.12 189 ALA A CA 1
ATOM 1385 C C . ALA A 1 189 ? -8.499 -21.017 -2.927 1.00 74.12 189 ALA A C 1
ATOM 1387 O O . ALA A 1 189 ? -8.487 -20.452 -1.834 1.00 74.12 189 ALA A O 1
ATOM 1388 N N . GLY A 1 190 ? -8.399 -22.345 -3.029 1.00 82.50 190 GLY A N 1
ATOM 1389 C CA . GLY A 1 190 ? -8.264 -23.249 -1.892 1.00 82.50 190 GLY A CA 1
ATOM 1390 C C . GLY A 1 190 ? -7.003 -22.988 -1.067 1.00 82.50 190 GLY A C 1
ATOM 1391 O O . GLY A 1 190 ? -7.090 -22.934 0.156 1.00 82.50 190 GLY A O 1
ATOM 1392 N N . LYS A 1 191 ? -5.846 -22.759 -1.706 1.00 82.19 191 LYS A N 1
ATOM 1393 C CA . LYS A 1 191 ? -4.599 -22.382 -1.013 1.00 82.19 191 LYS A CA 1
ATOM 1394 C C . LYS A 1 191 ? -4.733 -21.050 -0.275 1.00 82.19 191 LYS A C 1
ATOM 1396 O O . LYS A 1 191 ? -4.286 -20.960 0.864 1.00 82.19 191 LYS A O 1
ATOM 1401 N N . ALA A 1 192 ? -5.367 -20.046 -0.884 1.00 72.81 192 ALA A N 1
ATOM 1402 C CA . ALA A 1 192 ? -5.596 -18.747 -0.253 1.00 72.81 192 ALA A CA 1
ATOM 1403 C C . ALA A 1 192 ? -6.518 -18.862 0.976 1.00 72.81 192 ALA A C 1
ATOM 1405 O O . ALA A 1 192 ? -6.182 -18.370 2.054 1.00 72.81 192 ALA A O 1
ATOM 1406 N N . VAL A 1 193 ? -7.637 -19.587 0.849 1.00 79.19 193 VAL A N 1
ATOM 1407 C CA . VAL A 1 193 ? -8.553 -19.856 1.970 1.00 79.19 193 VAL A CA 1
ATOM 1408 C C . VAL A 1 193 ? -7.854 -20.660 3.068 1.00 79.19 193 VAL A C 1
ATOM 1410 O O . VAL A 1 193 ? -7.955 -20.307 4.241 1.00 79.19 193 VAL A O 1
ATOM 1413 N N . ALA A 1 194 ? -7.108 -21.708 2.711 1.00 85.31 194 ALA A N 1
ATOM 1414 C CA . ALA A 1 194 ? -6.365 -22.526 3.667 1.00 85.31 194 ALA A CA 1
ATOM 1415 C C . ALA A 1 194 ? -5.302 -21.711 4.416 1.00 85.31 194 ALA A C 1
ATOM 1417 O O . ALA A 1 194 ? -5.190 -21.841 5.633 1.00 85.31 194 ALA A O 1
ATOM 1418 N N . PHE A 1 195 ? -4.569 -20.841 3.717 1.00 82.81 195 PHE A N 1
ATOM 1419 C CA . PHE A 1 195 ? -3.617 -19.917 4.328 1.00 82.81 195 PHE A CA 1
ATOM 1420 C C . PHE A 1 195 ? -4.307 -19.007 5.350 1.00 82.81 195 PHE A C 1
ATOM 1422 O O . PHE A 1 195 ? -3.856 -18.912 6.490 1.00 82.81 195 PHE A O 1
ATOM 1429 N N . PHE A 1 196 ? -5.441 -18.404 4.988 1.00 75.81 196 PHE A N 1
ATOM 1430 C CA . PHE A 1 196 ? -6.173 -17.515 5.888 1.00 75.81 196 PHE A CA 1
ATOM 1431 C C . PHE A 1 196 ? -6.745 -18.248 7.110 1.00 75.81 196 PHE A C 1
ATOM 1433 O O . PHE A 1 196 ? -6.664 -17.740 8.230 1.00 75.81 196 PHE A O 1
ATOM 1440 N N . LEU A 1 197 ? -7.281 -19.460 6.922 1.00 82.00 197 LEU A N 1
ATOM 1441 C CA . LEU A 1 197 ? -7.751 -20.315 8.017 1.00 82.00 197 LEU A CA 1
ATOM 1442 C C . LEU A 1 197 ? -6.609 -20.702 8.958 1.00 82.00 197 LEU A C 1
ATOM 1444 O O . LEU A 1 197 ? -6.779 -20.643 10.173 1.00 82.00 197 LEU A O 1
ATOM 1448 N N . LEU A 1 198 ? -5.446 -21.061 8.409 1.00 87.19 198 LEU A N 1
ATOM 1449 C CA . LEU A 1 198 ? -4.260 -21.418 9.180 1.00 87.19 198 LEU A CA 1
ATOM 1450 C C . LEU A 1 198 ? -3.762 -20.223 9.998 1.00 87.19 198 LEU A C 1
ATOM 1452 O O . LEU A 1 198 ? -3.562 -20.358 11.202 1.00 87.19 198 LEU A O 1
ATOM 1456 N N . VAL A 1 199 ? -3.620 -19.047 9.381 1.00 81.69 199 VAL A N 1
ATOM 1457 C CA . VAL A 1 199 ? -3.200 -17.819 10.078 1.00 81.69 199 VAL A CA 1
ATOM 1458 C C . VAL A 1 199 ? -4.220 -17.416 11.143 1.00 81.69 199 VAL A C 1
ATOM 1460 O O . VAL A 1 199 ? -3.833 -17.095 12.263 1.00 81.69 199 VAL A O 1
ATOM 1463 N N . SER A 1 200 ? -5.519 -17.498 10.844 1.00 76.31 200 SER A N 1
ATOM 1464 C CA . SER A 1 200 ? -6.583 -17.210 11.816 1.00 76.31 200 SER A CA 1
ATOM 1465 C C . SER A 1 200 ? -6.563 -18.187 12.996 1.00 76.31 200 SER A C 1
ATOM 1467 O O . SER A 1 200 ? -6.737 -17.775 14.141 1.00 76.31 200 SER A O 1
ATOM 1469 N N . ALA A 1 201 ? -6.317 -19.475 12.739 1.00 81.25 201 ALA A N 1
ATOM 1470 C CA . ALA A 1 201 ? -6.184 -20.494 13.776 1.00 81.25 201 ALA A CA 1
ATOM 1471 C C . ALA A 1 201 ? -4.936 -20.265 14.640 1.00 81.25 201 ALA A C 1
ATOM 1473 O O . ALA A 1 201 ? -5.031 -20.324 15.864 1.00 81.25 201 ALA A O 1
ATOM 1474 N N . LEU A 1 202 ? -3.792 -19.944 14.026 1.00 84.19 202 LEU A N 1
ATOM 1475 C CA . LEU A 1 202 ? -2.575 -19.559 14.745 1.00 84.19 202 LEU A CA 1
ATOM 1476 C C . LEU A 1 202 ? -2.797 -18.301 15.586 1.00 84.19 202 LEU A C 1
ATOM 1478 O O . LEU A 1 202 ? -2.362 -18.264 16.729 1.00 84.19 202 LEU A O 1
ATOM 1482 N N . GLY A 1 203 ? -3.500 -17.298 15.058 1.00 76.81 203 GLY A N 1
ATOM 1483 C CA . GLY A 1 203 ? -3.840 -16.076 15.784 1.00 76.81 203 GLY A CA 1
ATOM 1484 C C . GLY A 1 203 ? -4.725 -16.352 16.998 1.00 76.81 203 GLY A C 1
ATOM 1485 O O . GLY A 1 203 ? -4.419 -15.892 18.093 1.00 76.81 203 GLY A O 1
ATOM 1486 N N . ALA A 1 204 ? -5.770 -17.168 16.832 1.00 76.25 204 ALA A N 1
ATOM 1487 C CA . ALA A 1 204 ? -6.630 -17.596 17.935 1.00 76.25 204 ALA A CA 1
ATOM 1488 C C . ALA A 1 204 ? -5.879 -18.436 18.985 1.00 76.25 204 ALA A C 1
ATOM 1490 O O . ALA A 1 204 ? -6.198 -18.370 20.171 1.00 76.25 204 ALA A O 1
ATOM 1491 N N . TRP A 1 205 ? -4.885 -19.219 18.556 1.00 78.38 205 TRP A N 1
ATOM 1492 C CA . TRP A 1 205 ? -4.033 -20.020 19.435 1.00 78.38 205 TRP A CA 1
ATOM 1493 C C . TRP A 1 205 ? -2.997 -19.174 20.192 1.00 78.38 205 TRP A C 1
ATOM 1495 O O . TRP A 1 205 ? -2.768 -19.396 21.379 1.00 78.38 205 TRP A O 1
ATOM 1505 N N . LEU A 1 206 ? -2.392 -18.185 19.528 1.00 79.75 206 LEU A N 1
ATOM 1506 C CA . LEU A 1 206 ? -1.344 -17.327 20.084 1.00 79.75 206 LEU A CA 1
ATOM 1507 C C . LEU A 1 206 ? -1.911 -16.210 20.976 1.00 79.75 206 LEU A C 1
ATOM 1509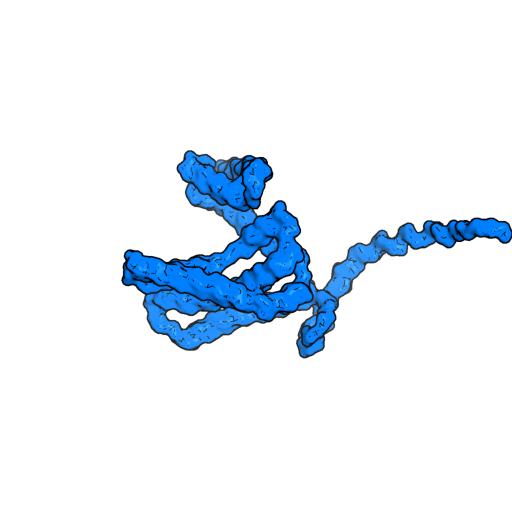 O O . LEU A 1 206 ? -1.316 -15.884 22.002 1.00 79.75 206 LEU A O 1
ATOM 1513 N N . PHE A 1 207 ? -3.075 -15.660 20.612 1.00 71.12 207 PHE A N 1
ATOM 1514 C CA . PHE A 1 207 ? -3.768 -14.586 21.325 1.00 71.12 207 PHE A CA 1
ATOM 1515 C C . PHE A 1 207 ? -5.181 -15.024 21.744 1.00 71.12 207 PHE A C 1
ATOM 1517 O O . PHE A 1 207 ? -6.174 -14.586 21.155 1.00 71.12 207 PHE A O 1
ATOM 1524 N N . PRO A 1 208 ? -5.305 -15.878 22.775 1.00 58.97 208 PRO A N 1
ATOM 1525 C CA . PRO A 1 208 ? -6.588 -16.260 23.349 1.00 58.97 208 PRO A CA 1
ATOM 1526 C C . PRO A 1 208 ? -7.187 -15.054 24.088 1.00 58.97 208 PRO A C 1
ATOM 1528 O O . PRO A 1 208 ? -7.039 -14.900 25.300 1.00 58.97 208 PRO A O 1
ATOM 1531 N N . HIS A 1 209 ? -7.816 -14.147 23.345 1.00 57.28 209 HIS A N 1
ATOM 1532 C CA . HIS A 1 209 ? -8.584 -13.049 23.916 1.00 57.28 209 HIS A CA 1
ATOM 1533 C C . HIS A 1 209 ? -9.917 -13.587 24.445 1.00 57.28 209 HIS A C 1
ATOM 1535 O O . HIS A 1 209 ? -10.476 -14.533 23.887 1.00 57.28 209 HIS A O 1
ATOM 1541 N N . GLU A 1 210 ? -10.434 -13.013 25.531 1.00 53.53 210 GLU A N 1
ATOM 1542 C CA . GLU A 1 210 ? -11.731 -13.400 26.086 1.00 53.53 210 GLU A CA 1
ATOM 1543 C C . GLU A 1 210 ? -12.846 -13.031 25.101 1.00 53.53 210 GLU A C 1
ATOM 1545 O O . GLU A 1 210 ? -13.350 -11.912 25.066 1.00 53.53 210 GLU A O 1
ATOM 1550 N N . VAL A 1 211 ? -13.202 -13.980 24.238 1.00 47.16 211 VAL A N 1
ATOM 1551 C CA . VAL A 1 211 ? -14.181 -13.765 23.175 1.00 47.16 211 VAL A CA 1
ATOM 1552 C C . VAL A 1 211 ? -15.583 -13.647 23.783 1.00 47.16 211 VAL A C 1
ATOM 1554 O O . VAL A 1 211 ? -16.201 -14.649 24.152 1.00 47.16 211 VAL A O 1
ATOM 1557 N N . HIS A 1 212 ? -16.118 -12.428 23.865 1.00 40.75 212 HIS A N 1
ATOM 1558 C CA . HIS A 1 212 ? -17.547 -12.193 24.078 1.00 40.75 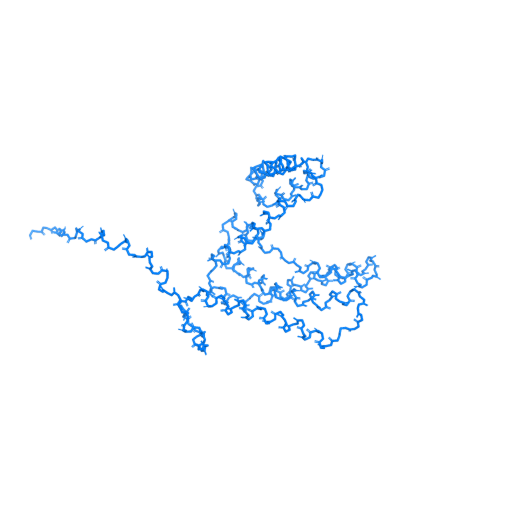212 HIS A CA 1
ATOM 1559 C C . HIS A 1 212 ? -18.263 -12.271 22.716 1.00 40.75 212 HIS A C 1
ATOM 1561 O O . HIS A 1 212 ? -18.091 -11.400 21.870 1.00 40.75 212 HIS A O 1
ATOM 1567 N N . GLY A 1 213 ? -19.042 -13.336 22.466 1.00 54.62 213 GLY A N 1
ATOM 1568 C CA . GLY A 1 213 ? -19.902 -13.448 21.275 1.00 54.62 213 GLY A CA 1
ATOM 1569 C C . GLY A 1 213 ? -19.874 -14.791 20.528 1.00 54.62 213 GLY A C 1
ATOM 1570 O O . GLY A 1 213 ? -19.399 -15.809 21.029 1.00 54.62 213 GLY A O 1
ATOM 1571 N N . TRP A 1 214 ? -20.434 -14.793 19.309 1.00 40.84 214 TRP A N 1
ATOM 1572 C CA . TRP A 1 214 ? -20.792 -15.960 18.469 1.00 40.84 214 TRP A CA 1
ATOM 1573 C C . TRP A 1 214 ? -19.666 -16.990 18.217 1.00 40.84 214 TRP A C 1
ATOM 1575 O O . TRP A 1 214 ? -19.948 -18.159 17.948 1.00 40.84 214 TRP A O 1
ATOM 1585 N N . MET A 1 215 ? -18.402 -16.604 18.418 1.00 42.88 215 MET A N 1
ATOM 1586 C CA . MET A 1 215 ? -17.212 -17.465 18.332 1.00 42.88 215 MET A CA 1
ATOM 1587 C C . MET A 1 215 ? -17.157 -18.574 19.405 1.00 42.88 215 MET A C 1
ATOM 1589 O O . MET A 1 215 ? -16.358 -19.502 19.300 1.00 42.88 215 MET A O 1
ATOM 1593 N N . ARG A 1 216 ? -18.044 -18.544 20.413 1.00 47.91 216 ARG A N 1
ATOM 1594 C CA . ARG A 1 216 ? -18.177 -19.588 21.452 1.00 47.91 216 ARG A CA 1
ATOM 1595 C C . ARG A 1 216 ? -18.593 -20.966 20.911 1.00 47.91 216 ARG A C 1
ATOM 1597 O O . ARG A 1 216 ? -18.561 -21.943 21.655 1.00 47.91 216 ARG A O 1
ATOM 1604 N N . ARG A 1 217 ? -19.017 -21.054 19.643 1.00 50.56 217 ARG A N 1
ATOM 1605 C CA . ARG A 1 217 ? -19.429 -22.311 18.992 1.00 50.56 217 ARG A CA 1
ATOM 1606 C C . ARG A 1 217 ? -18.278 -23.132 18.411 1.00 50.56 217 ARG A C 1
ATOM 1608 O O . ARG A 1 217 ? -18.524 -24.260 18.000 1.00 50.56 217 ARG A O 1
ATOM 1615 N N . ILE A 1 218 ? -17.049 -22.611 18.388 1.00 52.94 218 ILE A N 1
ATOM 1616 C CA . ILE A 1 218 ? -15.884 -23.356 17.898 1.00 52.94 218 ILE A CA 1
ATOM 1617 C C . ILE A 1 218 ? -15.151 -23.961 19.111 1.00 52.94 218 ILE A C 1
ATOM 1619 O O . ILE A 1 218 ? -14.467 -23.235 19.833 1.00 52.94 218 ILE A O 1
ATOM 1623 N N . PRO A 1 219 ? -15.276 -25.278 19.371 1.00 47.62 219 PRO A N 1
ATOM 1624 C CA . PRO A 1 219 ? -14.726 -25.918 20.575 1.00 47.62 219 PRO A CA 1
ATOM 1625 C C . PRO A 1 219 ? -13.190 -25.860 20.663 1.00 47.62 219 PRO A C 1
ATOM 1627 O O . PRO A 1 219 ? -12.631 -25.986 21.749 1.00 47.62 219 PRO A O 1
ATOM 1630 N N . LEU A 1 220 ? -12.514 -25.614 19.538 1.00 56.31 220 LEU A N 1
ATOM 1631 C CA . LEU A 1 220 ? -11.054 -25.574 19.405 1.00 56.31 220 LEU A CA 1
ATOM 1632 C C . LEU A 1 220 ? -10.387 -24.347 20.054 1.00 56.31 220 LEU A C 1
ATOM 1634 O O . LEU A 1 220 ? -9.204 -24.396 20.368 1.00 56.31 220 LEU A O 1
ATOM 1638 N N . VAL A 1 221 ? -11.136 -23.269 20.303 1.00 54.47 221 VAL A N 1
ATOM 1639 C CA . VAL A 1 221 ? -10.604 -22.011 20.871 1.00 54.47 221 VAL A CA 1
ATOM 1640 C C . VAL A 1 221 ? -10.498 -22.069 22.407 1.00 54.47 221 VAL A C 1
ATOM 1642 O O . VAL A 1 221 ? -9.879 -21.214 23.030 1.00 54.47 221 VAL A O 1
ATOM 1645 N N . ARG A 1 222 ? -11.076 -23.091 23.056 1.00 47.09 222 ARG A N 1
ATOM 1646 C CA . ARG A 1 222 ? -11.235 -23.133 24.521 1.00 4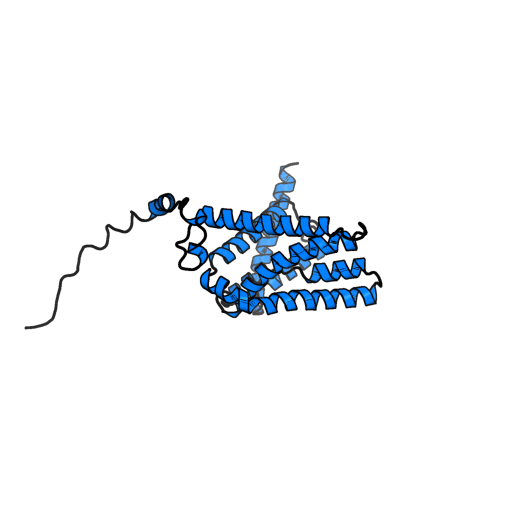7.09 222 ARG A CA 1
ATOM 1647 C C . ARG A 1 222 ? -10.070 -23.781 25.290 1.00 47.09 222 ARG A C 1
ATOM 1649 O O . ARG A 1 222 ? -9.986 -23.568 26.494 1.00 47.09 222 ARG A O 1
ATOM 1656 N N . SER A 1 223 ? -9.191 -24.569 24.661 1.00 53.22 223 SER A N 1
ATOM 1657 C CA . SER A 1 223 ? -8.251 -25.435 25.409 1.00 53.22 223 SER A CA 1
ATOM 1658 C C . SER A 1 223 ? -6.788 -24.985 25.454 1.00 53.22 223 SER A C 1
ATOM 1660 O O . SER A 1 223 ? -6.018 -25.585 26.195 1.00 53.22 223 SER A O 1
ATOM 1662 N N . TYR A 1 224 ? -6.385 -23.952 24.710 1.00 52.75 224 TYR A N 1
ATOM 1663 C CA . TYR A 1 224 ? -4.975 -23.533 24.620 1.00 52.75 224 TYR A CA 1
ATOM 1664 C C . TYR A 1 224 ? -4.760 -22.066 25.009 1.00 52.75 224 TYR A C 1
ATOM 1666 O O . TYR A 1 224 ? -3.982 -21.339 24.401 1.00 52.75 224 TYR A O 1
ATOM 1674 N N . GLY A 1 225 ? -5.464 -21.620 26.049 1.00 45.09 225 GLY A N 1
ATOM 1675 C CA . GLY A 1 225 ? -5.292 -20.287 26.605 1.00 45.09 225 GLY A CA 1
ATOM 1676 C C . GLY A 1 225 ? -3.987 -20.161 27.393 1.00 45.09 225 GLY A C 1
ATOM 1677 O O . GLY A 1 225 ? -3.967 -20.518 28.567 1.00 45.09 225 GLY A O 1
ATOM 1678 N N . MET A 1 226 ? -2.921 -19.588 26.819 1.00 50.38 226 MET A N 1
ATOM 1679 C CA . MET A 1 226 ? -1.715 -19.140 27.553 1.00 50.38 226 MET A CA 1
ATOM 1680 C C . MET A 1 226 ? -1.989 -17.951 28.504 1.00 50.38 226 MET A C 1
ATOM 1682 O O . MET A 1 226 ? -1.132 -17.098 28.731 1.00 50.38 226 MET A O 1
ATOM 1686 N N . GLN A 1 227 ? -3.175 -17.898 29.115 1.00 53.50 227 GLN A N 1
ATOM 1687 C CA . GLN A 1 227 ? -3.548 -16.906 30.124 1.00 53.50 227 GLN A CA 1
ATOM 1688 C C . GLN A 1 227 ? -2.589 -16.939 31.328 1.00 53.50 227 GLN A C 1
ATOM 1690 O O . GLN A 1 227 ? -2.378 -15.925 31.986 1.00 53.50 227 GLN A O 1
ATOM 1695 N N . HIS A 1 228 ? -1.933 -18.078 31.571 1.00 50.12 228 HIS A N 1
ATOM 1696 C CA . HIS A 1 228 ? -1.000 -18.246 32.683 1.00 50.12 228 HIS A CA 1
ATOM 1697 C C . HIS A 1 228 ? 0.391 -17.626 32.453 1.00 50.12 228 HIS A C 1
ATOM 1699 O O . HIS A 1 228 ? 1.120 -17.412 33.419 1.00 50.12 228 HIS A O 1
ATOM 1705 N N . LEU A 1 229 ? 0.762 -17.325 31.202 1.00 52.12 229 LEU A N 1
ATOM 1706 C CA . LEU A 1 229 ? 2.096 -16.813 30.853 1.00 52.12 229 LEU A CA 1
ATOM 1707 C C . LEU A 1 229 ? 2.142 -15.273 30.835 1.00 52.12 229 LEU A C 1
ATOM 1709 O O . LEU A 1 229 ? 3.182 -14.684 31.112 1.00 52.12 229 LEU A O 1
ATOM 1713 N N . LEU A 1 230 ? 0.996 -14.617 30.610 1.00 53.94 230 LEU A N 1
ATOM 1714 C CA . LEU A 1 230 ? 0.843 -13.154 30.678 1.00 53.94 230 LEU A CA 1
ATOM 1715 C C . LEU A 1 230 ? 0.406 -12.641 32.064 1.00 53.94 230 LEU A C 1
ATOM 1717 O O . LEU A 1 230 ? 0.518 -11.449 32.344 1.00 53.94 230 LEU A O 1
ATOM 1721 N N . ALA A 1 231 ? -0.037 -13.524 32.964 1.00 50.94 231 ALA A N 1
ATOM 1722 C CA . ALA A 1 231 ? -0.392 -13.159 34.338 1.00 50.94 231 ALA A CA 1
ATOM 1723 C C . ALA A 1 231 ? 0.828 -12.837 35.232 1.00 50.94 231 ALA A C 1
ATOM 1725 O O . ALA A 1 231 ? 0.661 -12.279 36.315 1.00 50.94 231 ALA A O 1
ATOM 1726 N N . PHE A 1 232 ? 2.056 -13.120 34.780 1.00 52.12 232 PHE A N 1
ATOM 1727 C CA . PHE A 1 232 ? 3.275 -12.894 35.570 1.00 52.12 232 PHE A CA 1
ATOM 1728 C C . PHE A 1 232 ? 3.662 -11.410 35.730 1.00 52.12 232 PHE A C 1
ATOM 1730 O O . PHE A 1 232 ? 4.508 -11.084 36.554 1.00 52.12 232 PHE A O 1
ATOM 1737 N N . GLY A 1 233 ? 3.030 -10.498 34.981 1.00 46.19 233 GLY A N 1
ATOM 1738 C CA . GLY A 1 233 ? 3.288 -9.056 35.075 1.00 46.19 233 GLY A CA 1
ATOM 1739 C C . GLY A 1 233 ? 2.378 -8.288 36.037 1.00 46.19 233 GLY A C 1
ATOM 1740 O O . GLY A 1 233 ? 2.593 -7.100 36.241 1.00 46.19 233 GLY A O 1
ATOM 1741 N N . ARG A 1 234 ? 1.350 -8.922 36.621 1.00 46.16 234 ARG A N 1
ATOM 1742 C CA . ARG A 1 234 ? 0.299 -8.211 37.378 1.00 46.16 234 ARG A CA 1
ATOM 1743 C C . ARG A 1 234 ? 0.417 -8.307 38.901 1.00 46.16 234 ARG A C 1
ATOM 1745 O O . ARG A 1 234 ? -0.462 -7.822 39.604 1.00 46.16 234 ARG A O 1
ATOM 1752 N N . HIS A 1 235 ? 1.498 -8.898 39.412 1.00 45.56 235 HIS A N 1
ATOM 1753 C CA . HIS A 1 235 ? 1.695 -9.104 40.850 1.00 45.56 235 HIS A CA 1
ATOM 1754 C C . HIS A 1 235 ? 2.526 -8.022 41.560 1.00 45.56 235 HIS A C 1
ATOM 1756 O O . HIS A 1 235 ? 2.841 -8.204 42.731 1.00 45.56 235 HIS A O 1
ATOM 1762 N N . SER A 1 236 ? 2.855 -6.903 40.898 1.00 45.09 236 SER A N 1
ATOM 1763 C CA . SER A 1 236 ? 3.657 -5.831 41.514 1.00 45.09 236 SER A CA 1
ATOM 1764 C C . SER A 1 236 ? 2.886 -4.553 41.878 1.00 45.09 236 SER A C 1
ATOM 1766 O O . SER A 1 236 ? 3.469 -3.687 42.521 1.00 45.09 236 SER A O 1
ATOM 1768 N N . ASP A 1 237 ? 1.590 -4.451 41.550 1.00 47.72 237 ASP A N 1
ATOM 1769 C CA . ASP A 1 237 ? 0.794 -3.223 41.762 1.00 47.72 237 ASP A CA 1
ATOM 1770 C C . ASP A 1 237 ? -0.291 -3.346 42.854 1.00 47.72 237 ASP A C 1
ATOM 1772 O O . ASP A 1 237 ? -1.126 -2.458 43.008 1.00 47.72 237 ASP A O 1
ATOM 1776 N N . ALA A 1 238 ? -0.304 -4.434 43.632 1.00 47.00 238 ALA A N 1
ATOM 1777 C CA . ALA A 1 238 ? -1.360 -4.700 44.619 1.00 47.00 238 ALA A CA 1
ATOM 1778 C C . ALA A 1 238 ? -0.960 -4.467 46.090 1.00 47.00 238 ALA A C 1
ATOM 1780 O O . ALA A 1 238 ? -1.736 -4.830 46.969 1.00 47.00 238 ALA A O 1
ATOM 1781 N N . ASP A 1 239 ? 0.196 -3.852 46.375 1.00 45.94 239 ASP A N 1
ATOM 1782 C CA . ASP A 1 239 ? 0.667 -3.640 47.761 1.00 45.94 239 ASP A CA 1
ATOM 1783 C C . ASP A 1 239 ? 0.947 -2.161 48.108 1.00 45.94 239 ASP A C 1
ATOM 1785 O O . ASP A 1 239 ? 1.804 -1.839 48.926 1.00 45.94 239 ASP A O 1
ATOM 1789 N N . GLY A 1 240 ? 0.237 -1.229 47.455 1.00 43.38 240 GLY A N 1
ATOM 1790 C CA . GLY A 1 240 ? 0.450 0.218 47.627 1.00 43.38 240 GLY A CA 1
ATOM 1791 C C . GLY A 1 240 ? -0.764 1.058 48.042 1.00 43.38 240 GLY A C 1
ATOM 1792 O O . GLY A 1 240 ? -0.592 2.231 48.358 1.00 43.38 240 GLY A O 1
ATOM 1793 N N . SER A 1 241 ? -1.989 0.520 48.059 1.00 38.88 241 SER A N 1
ATOM 1794 C CA . SER A 1 241 ? -3.209 1.331 48.248 1.00 38.88 241 SER A CA 1
ATOM 1795 C C . SER A 1 241 ? -4.076 0.899 49.434 1.00 38.88 241 SER A C 1
ATOM 1797 O O . SER A 1 241 ? -5.301 0.862 49.331 1.00 38.88 241 SER A O 1
ATOM 1799 N N . ALA A 1 242 ? -3.450 0.577 50.567 1.00 42.62 242 ALA A N 1
ATOM 1800 C CA . ALA A 1 242 ? -4.152 0.242 51.806 1.00 42.62 242 ALA A CA 1
ATOM 1801 C C . ALA A 1 242 ? -3.610 1.009 53.024 1.00 42.62 242 ALA A C 1
ATOM 1803 O O . ALA A 1 242 ? -3.372 0.416 54.066 1.00 42.62 242 ALA A O 1
ATOM 1804 N N . VAL A 1 243 ? -3.441 2.334 52.929 1.00 43.06 243 VAL A N 1
ATOM 1805 C CA . VAL A 1 243 ? -3.376 3.209 54.114 1.00 43.06 243 VAL A CA 1
ATOM 1806 C C . VAL A 1 243 ? -4.019 4.557 53.781 1.00 43.06 243 VAL A C 1
ATOM 1808 O O . VAL A 1 243 ? -3.499 5.297 52.952 1.00 43.06 243 VAL A O 1
ATOM 1811 N N . GLY A 1 244 ? -5.126 4.895 54.455 1.00 37.09 244 GLY A N 1
ATOM 1812 C CA . GLY A 1 244 ? -5.525 6.298 54.625 1.00 37.09 244 GLY A CA 1
ATOM 1813 C C . GLY A 1 244 ? -6.941 6.717 54.215 1.00 37.09 244 GLY A C 1
ATOM 1814 O O . GLY A 1 244 ? -7.093 7.792 53.650 1.00 37.09 244 GLY A O 1
ATOM 1815 N N . SER A 1 245 ? -7.987 5.947 54.533 1.00 36.91 245 SER A N 1
ATOM 1816 C CA . SER A 1 245 ? -9.360 6.478 54.611 1.00 36.91 245 SER A CA 1
ATOM 1817 C C . SER A 1 245 ? -9.838 6.524 56.068 1.00 36.91 245 SER A C 1
ATOM 1819 O O . SER A 1 245 ? -10.513 5.618 56.551 1.00 36.91 245 SER A O 1
ATOM 1821 N N . ALA A 1 246 ? -9.477 7.596 56.765 1.00 39.44 246 ALA A N 1
ATOM 1822 C CA . ALA A 1 246 ? -10.163 8.107 57.950 1.00 39.44 246 ALA A CA 1
ATOM 1823 C C . ALA A 1 246 ? -10.244 9.625 57.719 1.00 39.44 246 ALA A C 1
ATOM 1825 O O . ALA A 1 246 ? -9.221 10.263 57.522 1.00 39.44 246 ALA A O 1
ATOM 1826 N N . GLY A 1 247 ? -11.391 10.278 57.571 1.00 39.06 247 GLY A N 1
ATOM 1827 C CA . GLY A 1 247 ? -12.662 10.070 58.246 1.00 39.06 247 GLY A CA 1
ATOM 1828 C C . GLY A 1 247 ? -12.950 11.339 59.043 1.00 39.06 247 GLY A C 1
ATOM 1829 O O . GLY A 1 247 ? -12.862 11.299 60.259 1.00 39.06 247 GLY A O 1
ATOM 1830 N N . TRP A 1 248 ? -13.196 12.470 58.368 1.00 34.28 248 TRP A N 1
ATOM 1831 C CA . TRP A 1 248 ? -13.561 13.745 59.001 1.00 34.28 248 TRP A CA 1
ATOM 1832 C C . TRP A 1 248 ? -14.777 14.346 58.286 1.00 34.28 248 TRP A C 1
ATOM 1834 O O . TRP A 1 248 ? -14.667 15.082 57.308 1.00 34.28 248 TRP A O 1
ATOM 1844 N N . SER A 1 249 ? -15.955 13.978 58.785 1.00 39.72 249 SER A N 1
ATOM 1845 C CA . SER A 1 249 ? -17.202 14.732 58.668 1.00 39.72 249 SER A CA 1
ATOM 1846 C C . SER A 1 249 ? -17.194 15.875 59.690 1.00 39.72 249 SER A C 1
ATOM 1848 O O . SER A 1 249 ? -16.805 15.675 60.839 1.00 39.72 249 SER A O 1
ATOM 1850 N N . ALA A 1 250 ? -17.608 17.070 59.276 1.00 47.16 250 ALA A N 1
ATOM 1851 C CA . ALA A 1 250 ? -17.641 18.264 60.115 1.00 47.16 250 ALA A CA 1
ATOM 1852 C C . ALA A 1 250 ? -18.838 18.289 61.094 1.00 47.16 250 ALA A C 1
ATOM 1854 O O . ALA A 1 250 ? -19.959 18.067 60.653 1.00 47.16 250 ALA A O 1
ATOM 1855 N N . CYS A 1 251 ? -18.535 18.647 62.355 1.00 40.31 251 CYS A N 1
ATOM 1856 C CA . CYS A 1 251 ? -19.274 19.457 63.357 1.00 40.31 251 CYS A CA 1
ATOM 1857 C C . CYS A 1 251 ? -20.749 19.163 63.722 1.00 40.31 251 CYS A C 1
ATOM 1859 O O . CYS A 1 251 ? -21.570 18.955 62.835 1.00 40.31 251 CYS A O 1
ATOM 1861 N N . PRO A 1 252 ? -21.161 19.550 64.947 1.00 54.28 252 PRO A N 1
ATOM 1862 C CA . PRO A 1 252 ? -20.653 19.225 66.285 1.00 54.28 252 PRO A CA 1
ATOM 1863 C C . PRO A 1 252 ? -21.337 17.986 66.895 1.00 54.28 252 PRO A C 1
ATOM 1865 O O . PRO A 1 252 ? -22.453 17.629 66.457 1.00 54.28 252 PRO A O 1
#

pLDDT: mean 79.51, std 17.09, range [34.28, 97.38]